Protein AF-A0A286XG01-F1 (afdb_monomer_lite)

Organism: Cavia porcellus (NCBI:txid10141)

pLDDT: mean 88.34, std 12.41, range [42.06, 98.75]

Secondary structure (DSSP, 8-state):
-TTHHHHS--TT--SEEEEE-GGGGTS-HHHHHHHHHHTTTTT---HHHHHHHT--HHHHS-EEEEEESS-EEEEE-HHHHHHHHHHHTTSTTEEEE---TTGGG-HHHHHHHHHHHHHHHHTT-SEEEE--S-TT------HHHHHTSHHHHHTT-TTTS-SS-HHHHSEEEE-HHHHHHHHTS--HHHHHHHHHHHHHHHHHHHHHHHHHTT-

InterPro domains:
  IPR040342 Dynein axonemal assembly factor 9 DNAAF9 [PTHR33664] (1-198)
  IPR056498 DAAF9, N-terminal domain [PF23281] (1-184)

Sequence (215 aa):
QVQSILTQSSKSRPDGILCILGIDSRYNEGCKELANYLLFGLYNQNTSDFEKTGFSEEVLDDVIMLIKSDSVHLYCNPVNYRYLLPYVAHWRNLHFYCMTENEYEDEEAAEEFKISSFVDMVRDCSRIGIPYSSHGHLQIFDMFVVEKWPIVQAFALEGIGGDGFFTMKYELQDVSLNLWNVYSKMDPVSLEDLLSEVRSQIIYLIWKTKHLVCF

Structure (mmCIF, N/CA/C/O backbone):
data_AF-A0A286XG01-F1
#
_entry.id   AF-A0A286XG01-F1
#
loop_
_atom_site.group_PDB
_atom_site.id
_atom_site.type_symbol
_atom_site.label_atom_id
_atom_site.label_alt_id
_atom_site.label_comp_id
_atom_site.label_asym_id
_atom_site.label_entity_id
_atom_site.label_seq_id
_atom_site.pdbx_PDB_ins_code
_atom_site.Cartn_x
_atom_site.Cartn_y
_atom_site.Cartn_z
_atom_site.occupancy
_atom_site.B_iso_or_equiv
_atom_site.auth_seq_id
_atom_site.auth_comp_id
_atom_site.auth_asym_id
_atom_site.auth_atom_id
_atom_site.pdbx_PDB_model_num
ATOM 1 N N . GLN A 1 1 ? 7.385 -14.203 5.425 1.00 85.50 1 GLN A N 1
ATOM 2 C CA . GLN A 1 1 ? 7.931 -13.826 6.753 1.00 85.50 1 GLN A CA 1
ATOM 3 C C . GLN A 1 1 ? 7.194 -12.635 7.365 1.00 85.50 1 GLN A C 1
ATOM 5 O O . GLN A 1 1 ? 6.824 -12.727 8.530 1.00 85.50 1 GLN A O 1
ATOM 10 N N . VAL A 1 2 ? 6.908 -11.573 6.601 1.00 92.31 2 VAL A N 1
ATOM 11 C CA . VAL A 1 2 ? 6.124 -10.402 7.057 1.00 92.31 2 VAL A CA 1
ATOM 12 C C . VAL A 1 2 ? 4.785 -10.782 7.706 1.00 92.31 2 VAL A C 1
ATOM 14 O O . VAL A 1 2 ? 4.511 -10.347 8.820 1.00 92.31 2 VAL A O 1
ATOM 17 N N . GLN A 1 3 ? 4.014 -11.700 7.105 1.00 93.50 3 GLN A N 1
ATOM 18 C CA . GLN A 1 3 ? 2.746 -12.193 7.680 1.00 93.50 3 GLN A CA 1
ATOM 19 C C . GLN A 1 3 ? 2.883 -12.786 9.098 1.00 93.50 3 GLN A C 1
ATOM 21 O O . GLN A 1 3 ? 1.896 -12.845 9.825 1.00 93.50 3 GLN A O 1
ATOM 26 N N . SER A 1 4 ? 4.090 -13.168 9.546 1.00 90.94 4 SER A N 1
ATOM 27 C CA . SER A 1 4 ? 4.285 -13.650 10.921 1.00 90.94 4 SER A CA 1
ATOM 28 C C . SER A 1 4 ? 3.997 -12.581 11.982 1.00 90.94 4 SER A C 1
ATOM 30 O O . SER A 1 4 ? 3.616 -12.933 13.095 1.00 90.94 4 SER A O 1
ATOM 32 N N . ILE A 1 5 ? 4.117 -11.292 11.638 1.00 92.06 5 ILE A N 1
ATOM 33 C CA . ILE A 1 5 ? 3.749 -10.157 12.503 1.00 92.06 5 ILE A CA 1
ATOM 34 C C . ILE A 1 5 ? 2.250 -10.202 12.840 1.00 92.06 5 ILE A C 1
ATOM 36 O O . ILE A 1 5 ? 1.855 -9.886 13.959 1.00 92.06 5 ILE A O 1
ATOM 40 N N . LEU A 1 6 ? 1.427 -10.676 11.901 1.00 92.50 6 LEU A N 1
ATOM 41 C CA . LEU A 1 6 ? -0.031 -10.757 12.023 1.00 92.50 6 LEU A CA 1
ATOM 42 C C . LEU A 1 6 ? -0.495 -12.018 12.766 1.00 92.50 6 LEU A C 1
ATOM 44 O O . LEU A 1 6 ? -1.596 -12.064 13.310 1.00 92.50 6 LEU A O 1
ATOM 48 N N . THR A 1 7 ? 0.341 -13.058 12.822 1.00 85.75 7 THR A N 1
ATOM 49 C CA . THR A 1 7 ? -0.010 -14.337 13.461 1.00 85.75 7 THR A CA 1
ATOM 50 C C . THR A 1 7 ? 0.467 -14.452 14.911 1.00 85.75 7 THR A C 1
ATOM 52 O O . THR A 1 7 ? 0.107 -15.412 15.590 1.00 85.75 7 THR A O 1
ATOM 55 N N . GLN A 1 8 ? 1.268 -13.506 15.412 1.00 76.00 8 GLN A N 1
ATOM 56 C CA . GLN A 1 8 ? 1.740 -13.519 16.801 1.00 76.00 8 GLN A CA 1
ATOM 57 C C . GLN A 1 8 ? 0.580 -13.332 17.794 1.00 76.00 8 GLN A C 1
ATOM 59 O O . GLN A 1 8 ? -0.352 -12.557 17.567 1.00 76.00 8 GLN A O 1
ATOM 64 N N . SER A 1 9 ? 0.630 -14.054 18.919 1.00 63.47 9 SER A N 1
ATOM 65 C CA . SER A 1 9 ? -0.376 -14.001 19.985 1.00 63.47 9 SER A CA 1
ATOM 66 C C . SER A 1 9 ? -0.228 -12.718 20.810 1.00 63.47 9 SER A C 1
ATOM 68 O O . SER A 1 9 ? 0.308 -12.723 21.917 1.00 63.47 9 SER A O 1
ATOM 70 N N . SER A 1 10 ? -0.685 -11.605 20.244 1.00 73.25 10 SER A N 1
ATOM 71 C CA . SER A 1 10 ? -0.758 -10.286 20.870 1.00 73.25 10 SER A CA 1
ATOM 72 C C . SER A 1 10 ? -2.215 -9.811 20.872 1.00 73.25 10 SER A C 1
ATOM 74 O O . SER A 1 10 ? -2.951 -10.033 19.910 1.00 73.25 10 SER A O 1
ATOM 76 N N . LYS A 1 11 ? -2.646 -9.155 21.961 1.00 64.75 11 LYS A N 1
ATOM 77 C CA . LYS A 1 11 ? -4.004 -8.589 22.069 1.00 64.75 11 LYS A CA 1
ATOM 78 C C . LYS A 1 11 ? -4.230 -7.399 21.123 1.00 64.75 11 LYS A C 1
ATOM 80 O O . LYS A 1 11 ? -5.380 -7.120 20.797 1.00 64.75 11 LYS A O 1
ATOM 85 N N . SER A 1 12 ? -3.163 -6.740 20.669 1.00 78.94 12 SER A N 1
ATOM 86 C CA . SER A 1 12 ? -3.163 -5.537 19.819 1.00 78.94 12 SER A CA 1
ATOM 87 C C . SER A 1 12 ? -2.479 -5.800 18.471 1.00 78.94 12 SER A C 1
ATOM 89 O O . SER A 1 12 ? -1.634 -5.028 18.016 1.00 78.94 12 SER A O 1
ATOM 91 N N . ARG A 1 13 ? -2.742 -6.967 17.875 1.00 89.19 13 ARG A N 1
ATOM 92 C CA . ARG A 1 13 ? -2.208 -7.302 16.551 1.00 89.19 13 ARG A CA 1
ATOM 93 C C . ARG A 1 13 ? -3.023 -6.596 15.459 1.00 89.19 13 ARG A C 1
ATOM 95 O O . ARG A 1 13 ? -4.251 -6.560 15.590 1.00 89.19 13 ARG A O 1
ATOM 102 N N . PRO A 1 14 ? -2.381 -6.109 14.388 1.00 95.38 14 PRO A N 1
ATOM 103 C CA . PRO A 1 14 ? -3.116 -5.620 13.239 1.00 95.38 14 PRO A CA 1
ATOM 104 C C . PRO A 1 14 ? -3.719 -6.796 12.463 1.00 95.38 14 PRO A C 1
ATOM 106 O O . PRO A 1 14 ? -3.199 -7.913 12.507 1.00 95.38 14 PRO A O 1
ATOM 109 N N . ASP A 1 15 ? -4.811 -6.537 11.751 1.00 96.56 15 ASP A N 1
ATOM 110 C CA . ASP A 1 15 ? -5.466 -7.501 10.861 1.00 96.56 15 ASP A CA 1
ATOM 111 C C . ASP A 1 15 ? -4.762 -7.556 9.493 1.00 96.56 15 ASP A C 1
ATOM 113 O O . ASP A 1 15 ? -4.720 -8.602 8.839 1.00 96.56 15 ASP A O 1
ATOM 117 N N . GLY A 1 16 ? -4.118 -6.452 9.103 1.00 97.62 16 GLY A N 1
ATOM 118 C CA . GLY A 1 16 ? -3.229 -6.384 7.950 1.00 97.62 16 GLY A CA 1
ATOM 119 C C . GLY A 1 16 ? -2.201 -5.258 8.051 1.00 97.62 16 GLY A C 1
ATOM 120 O O . GLY A 1 16 ? -2.341 -4.350 8.868 1.00 97.62 16 GLY A O 1
ATOM 121 N N . ILE A 1 17 ? -1.157 -5.331 7.226 1.00 98.50 17 ILE A N 1
ATOM 122 C CA . ILE A 1 17 ? -0.154 -4.272 7.050 1.00 98.50 17 ILE A CA 1
ATOM 123 C C . ILE A 1 17 ? -0.441 -3.564 5.730 1.00 98.50 17 ILE A C 1
ATOM 125 O O . ILE A 1 17 ? -0.423 -4.212 4.682 1.00 98.50 17 ILE A O 1
ATOM 129 N N . LEU A 1 18 ? -0.709 -2.261 5.795 1.00 98.69 18 LEU A N 1
ATOM 130 C CA . LEU A 1 18 ? -0.998 -1.417 4.640 1.00 98.69 18 LEU A CA 1
ATOM 131 C C . LEU A 1 18 ? 0.273 -0.687 4.202 1.00 98.69 18 LEU A C 1
ATOM 133 O O . LEU A 1 18 ? 0.875 0.045 4.981 1.00 98.69 18 LEU A O 1
ATOM 137 N N . CYS A 1 19 ? 0.662 -0.891 2.951 1.00 98.50 19 CYS A N 1
ATOM 138 C CA . CYS A 1 19 ? 1.834 -0.307 2.319 1.00 98.50 19 CYS A CA 1
ATOM 139 C C . CYS A 1 19 ? 1.385 0.446 1.066 1.00 98.50 19 CYS A C 1
ATOM 141 O O . CYS A 1 19 ? 0.889 -0.173 0.129 1.00 98.50 19 CYS A O 1
ATOM 143 N N . ILE A 1 20 ? 1.549 1.766 1.055 1.00 98.50 20 ILE A N 1
ATOM 144 C CA . ILE A 1 20 ? 1.142 2.643 -0.049 1.00 98.50 20 ILE A CA 1
ATOM 145 C C . ILE A 1 20 ? 2.395 3.356 -0.555 1.00 98.50 20 ILE A C 1
ATOM 147 O O . ILE A 1 20 ? 3.108 3.976 0.239 1.00 98.50 20 ILE A O 1
ATOM 151 N N . LEU A 1 21 ? 2.682 3.253 -1.847 1.00 97.50 21 LEU A N 1
ATOM 152 C CA . LEU A 1 21 ? 3.840 3.901 -2.461 1.00 97.50 21 LEU A CA 1
ATOM 153 C C . LEU A 1 21 ? 3.494 5.290 -3.018 1.00 97.50 21 LEU A C 1
ATOM 155 O O . LEU A 1 21 ? 2.334 5.702 -3.046 1.00 97.50 21 LEU A O 1
ATOM 159 N N . GLY A 1 22 ? 4.537 6.037 -3.386 1.00 95.69 22 GLY A N 1
ATOM 160 C CA . GLY A 1 22 ? 4.411 7.289 -4.123 1.00 95.69 22 GLY A CA 1
ATOM 161 C C . GLY A 1 22 ? 3.659 8.402 -3.401 1.00 95.69 22 GLY A C 1
ATOM 162 O O . GLY A 1 22 ? 3.610 8.488 -2.169 1.00 95.69 22 GLY A O 1
ATOM 163 N N . ILE A 1 23 ? 3.066 9.288 -4.199 1.00 95.88 23 ILE A N 1
ATOM 164 C CA . ILE A 1 23 ? 2.363 10.478 -3.716 1.00 95.88 23 ILE A CA 1
ATOM 165 C C . ILE A 1 23 ? 1.171 10.141 -2.809 1.00 95.88 23 ILE A C 1
ATOM 167 O O . ILE A 1 23 ? 0.875 10.907 -1.888 1.00 95.88 23 ILE A O 1
ATOM 171 N N . ASP A 1 24 ? 0.546 8.976 -2.994 1.00 97.75 24 ASP A N 1
ATOM 172 C CA . ASP A 1 24 ? -0.638 8.552 -2.246 1.00 97.75 24 ASP A CA 1
ATOM 173 C C . ASP A 1 24 ? -0.364 8.312 -0.756 1.00 97.75 24 ASP A C 1
ATOM 175 O O . ASP A 1 24 ? -1.277 8.459 0.054 1.00 97.75 24 ASP A O 1
ATOM 179 N N . SER A 1 25 ? 0.891 8.061 -0.361 1.00 97.88 25 SER A N 1
ATOM 180 C CA . SER A 1 25 ? 1.347 8.067 1.042 1.00 97.88 25 SER A CA 1
ATOM 181 C C . SER A 1 25 ? 2.223 9.267 1.404 1.00 97.88 25 SER A C 1
ATOM 183 O O . SER A 1 25 ? 2.842 9.297 2.470 1.00 97.88 25 SER A O 1
ATOM 185 N N . ARG A 1 26 ? 2.286 10.274 0.522 1.00 96.69 26 ARG A N 1
ATOM 186 C CA . ARG A 1 26 ? 3.254 11.382 0.574 1.00 96.69 26 ARG A CA 1
ATOM 187 C C . ARG A 1 26 ? 4.702 10.886 0.625 1.00 96.69 26 ARG A C 1
ATOM 189 O O . ARG A 1 26 ? 5.502 11.420 1.392 1.00 96.69 26 ARG A O 1
ATOM 196 N N . TYR A 1 27 ? 5.014 9.882 -0.191 1.00 95.50 27 TYR A N 1
ATOM 197 C CA . TYR A 1 27 ? 6.333 9.264 -0.308 1.00 95.50 27 TYR A CA 1
ATOM 198 C C . TYR A 1 27 ? 6.824 8.704 1.033 1.00 95.50 27 TYR A C 1
ATOM 200 O O . TYR A 1 27 ? 7.916 9.017 1.504 1.00 95.50 27 TYR A O 1
ATOM 208 N N . ASN A 1 28 ? 5.987 7.905 1.704 1.00 96.62 28 ASN A N 1
ATOM 209 C CA . ASN A 1 28 ? 6.368 7.333 2.989 1.00 96.62 28 ASN A CA 1
ATOM 210 C C . ASN A 1 28 ? 7.518 6.317 2.832 1.00 96.62 28 ASN A C 1
ATOM 212 O O . ASN A 1 28 ? 7.354 5.236 2.266 1.00 96.62 28 ASN A O 1
ATOM 216 N N . GLU A 1 29 ? 8.673 6.647 3.409 1.00 95.31 29 GLU A N 1
ATOM 217 C CA . GLU A 1 29 ? 9.892 5.834 3.320 1.00 95.31 29 GLU A CA 1
ATOM 218 C C . GLU A 1 29 ? 9.754 4.438 3.941 1.00 95.31 29 GLU A C 1
ATOM 220 O O . GLU A 1 29 ? 10.366 3.488 3.461 1.00 95.31 29 GLU A O 1
ATOM 225 N N . GLY A 1 30 ? 8.940 4.273 4.989 1.00 96.81 30 GLY A N 1
ATOM 226 C CA . GLY A 1 30 ? 8.712 2.954 5.585 1.00 96.81 30 GLY A CA 1
ATOM 227 C C . GLY A 1 30 ? 7.893 2.032 4.670 1.00 96.81 30 GLY A C 1
ATOM 228 O O . GLY A 1 30 ? 8.194 0.840 4.563 1.00 96.81 30 GLY A O 1
ATOM 229 N N . CYS A 1 31 ? 6.919 2.577 3.933 1.00 97.69 31 CYS A N 1
ATOM 230 C CA . CYS A 1 31 ? 6.218 1.858 2.865 1.00 97.69 31 CYS A CA 1
ATOM 231 C C . CYS A 1 31 ? 7.181 1.480 1.731 1.00 97.69 31 CYS A C 1
ATOM 233 O O . CYS A 1 31 ? 7.211 0.321 1.316 1.00 97.69 31 CYS A O 1
ATOM 235 N N . LYS A 1 32 ? 8.020 2.421 1.275 1.00 95.81 32 LYS A N 1
ATOM 236 C CA . LYS A 1 32 ? 9.033 2.158 0.239 1.00 95.81 32 LYS A CA 1
ATOM 237 C C . LYS A 1 32 ? 10.017 1.066 0.666 1.00 95.81 32 LYS A C 1
ATOM 239 O O . LYS A 1 32 ? 10.303 0.155 -0.108 1.00 95.81 32 LYS A O 1
ATOM 244 N N . GLU A 1 33 ? 10.484 1.098 1.912 1.00 95.31 33 GLU A N 1
ATOM 245 C CA . GLU A 1 33 ? 11.355 0.068 2.488 1.00 95.31 33 GLU A CA 1
ATOM 246 C C . GLU A 1 33 ? 10.681 -1.313 2.508 1.00 95.31 33 GLU A C 1
ATOM 248 O O . GLU A 1 33 ? 11.284 -2.298 2.077 1.00 95.31 33 GLU A O 1
ATOM 253 N N . LEU A 1 34 ? 9.418 -1.396 2.943 1.00 96.88 34 LEU A N 1
ATOM 254 C CA . LEU A 1 34 ? 8.663 -2.652 2.929 1.00 96.88 34 LEU A CA 1
ATOM 255 C C . LEU A 1 34 ? 8.472 -3.193 1.508 1.00 96.88 34 LEU A C 1
ATOM 257 O O . LEU A 1 34 ? 8.685 -4.385 1.275 1.00 96.88 34 LEU A O 1
ATOM 261 N N . ALA A 1 35 ? 8.094 -2.342 0.555 1.00 96.12 35 ALA A N 1
ATOM 262 C CA . ALA A 1 35 ? 7.934 -2.756 -0.833 1.00 96.12 35 ALA A CA 1
ATOM 263 C C . ALA A 1 35 ? 9.252 -3.268 -1.421 1.00 96.12 35 ALA A C 1
ATOM 265 O O . ALA A 1 35 ? 9.278 -4.338 -2.024 1.00 96.12 35 ALA A O 1
ATOM 266 N N . ASN A 1 36 ? 10.361 -2.569 -1.170 1.00 93.06 36 ASN A N 1
ATOM 267 C CA . ASN A 1 36 ? 11.686 -3.011 -1.590 1.00 93.06 36 ASN A CA 1
ATOM 268 C C . ASN A 1 36 ? 12.088 -4.347 -0.971 1.00 93.06 36 ASN A C 1
ATOM 270 O O . ASN A 1 36 ? 12.617 -5.202 -1.675 1.00 93.06 36 ASN A O 1
ATOM 274 N N . TYR A 1 37 ? 11.805 -4.565 0.311 1.00 92.56 37 TYR A N 1
ATOM 275 C CA . TYR A 1 37 ? 12.061 -5.856 0.942 1.00 92.56 37 TYR A CA 1
ATOM 276 C C . TYR A 1 37 ? 11.266 -6.991 0.272 1.00 92.56 37 TYR A C 1
ATOM 278 O O . TYR A 1 37 ? 11.796 -8.073 0.031 1.00 92.56 37 TYR A O 1
ATOM 286 N N . LEU A 1 38 ? 9.992 -6.756 -0.054 1.00 93.44 38 LEU A N 1
ATOM 287 C CA . LEU A 1 38 ? 9.122 -7.764 -0.673 1.00 93.44 38 LEU A CA 1
ATOM 288 C C . LEU A 1 38 ? 9.437 -8.024 -2.150 1.00 93.44 38 LEU A C 1
ATOM 290 O O . LEU A 1 38 ? 9.178 -9.122 -2.641 1.00 93.44 38 LEU A O 1
ATOM 294 N N . LEU A 1 39 ? 9.961 -7.018 -2.846 1.00 92.62 39 LEU A N 1
ATOM 295 C CA . LEU A 1 39 ? 10.148 -7.005 -4.298 1.00 92.62 39 LEU A CA 1
ATOM 296 C C . LEU A 1 39 ? 11.631 -6.908 -4.680 1.00 92.62 39 LEU A C 1
ATOM 298 O O . LEU A 1 39 ? 11.967 -6.433 -5.760 1.00 92.62 39 LEU A O 1
ATOM 302 N N . PHE A 1 40 ? 12.520 -7.358 -3.791 1.00 88.69 40 PHE A N 1
ATOM 303 C CA . PHE A 1 40 ? 13.964 -7.471 -4.025 1.00 88.69 40 PHE A CA 1
ATOM 304 C C . PHE A 1 40 ? 14.605 -6.178 -4.563 1.00 88.69 40 PHE A C 1
ATOM 306 O O . PHE A 1 40 ? 15.343 -6.189 -5.545 1.00 88.69 40 PHE A O 1
ATOM 313 N N . GLY A 1 41 ? 14.285 -5.047 -3.932 1.00 87.44 41 GLY A N 1
ATOM 314 C CA . GLY A 1 41 ? 14.869 -3.745 -4.252 1.00 87.44 41 GLY A CA 1
ATOM 315 C C . GLY A 1 41 ? 14.342 -3.095 -5.534 1.00 87.44 41 GLY A C 1
ATOM 316 O O . GLY A 1 41 ? 14.994 -2.185 -6.043 1.00 87.44 41 GLY A O 1
ATOM 317 N N . LEU A 1 42 ? 13.189 -3.529 -6.061 1.00 86.62 42 LEU A N 1
ATOM 318 C CA . LEU A 1 42 ? 12.603 -2.995 -7.300 1.00 86.62 42 LEU A CA 1
ATOM 319 C C . LEU A 1 42 ? 12.517 -1.455 -7.334 1.00 86.62 42 LEU A C 1
ATOM 321 O O . LEU A 1 42 ? 12.774 -0.858 -8.374 1.00 86.62 42 LEU A O 1
ATOM 325 N N . TYR A 1 43 ? 12.224 -0.819 -6.199 1.00 86.06 43 TYR A N 1
ATOM 326 C CA . TYR A 1 43 ? 12.061 0.634 -6.050 1.00 86.06 43 TYR A CA 1
ATOM 327 C C . TYR A 1 43 ? 13.306 1.346 -5.492 1.00 86.06 43 TYR A C 1
ATOM 329 O O . TYR A 1 43 ? 13.258 2.539 -5.197 1.00 86.06 43 TYR A O 1
ATOM 337 N N . ASN A 1 44 ? 14.421 0.628 -5.316 1.00 79.31 44 ASN A N 1
ATOM 338 C CA . ASN A 1 44 ? 15.718 1.181 -4.906 1.00 79.31 44 ASN A CA 1
ATOM 339 C C . ASN A 1 44 ? 16.607 1.547 -6.102 1.00 79.31 44 ASN A C 1
ATOM 341 O O . ASN A 1 44 ? 17.757 1.947 -5.909 1.00 79.31 44 ASN A O 1
ATOM 345 N N . GLN A 1 45 ? 16.121 1.381 -7.334 1.00 62.41 45 GLN A N 1
ATOM 346 C CA . GLN A 1 45 ? 16.940 1.653 -8.507 1.00 62.41 45 GLN A CA 1
ATOM 347 C C . GLN A 1 45 ? 17.244 3.149 -8.627 1.00 62.41 45 GLN A C 1
ATOM 349 O O . GLN A 1 45 ? 16.389 4.006 -8.413 1.00 62.41 45 GLN A O 1
ATOM 354 N N . ASN A 1 46 ? 18.498 3.463 -8.956 1.00 54.38 46 ASN A N 1
ATOM 355 C CA . ASN A 1 46 ? 18.917 4.836 -9.204 1.00 54.38 46 ASN A CA 1
ATOM 356 C C . ASN A 1 46 ? 18.098 5.418 -10.365 1.00 54.38 46 ASN A C 1
ATOM 358 O O . ASN A 1 46 ? 17.689 4.696 -11.276 1.00 54.38 46 ASN A O 1
ATOM 362 N N . THR A 1 47 ? 17.939 6.740 -10.382 1.00 52.00 47 THR A N 1
ATOM 363 C CA . THR A 1 47 ? 17.215 7.516 -11.408 1.00 52.00 47 THR A CA 1
ATOM 364 C C . THR A 1 47 ? 17.557 7.094 -12.852 1.00 52.00 47 THR A C 1
ATOM 366 O O . THR A 1 47 ? 16.711 7.156 -13.736 1.00 52.00 47 THR A O 1
ATOM 369 N N . SER A 1 48 ? 18.772 6.582 -13.084 1.00 50.84 48 SER A N 1
ATOM 370 C CA . SER A 1 48 ? 19.275 6.102 -14.378 1.00 50.84 48 SER A CA 1
ATOM 371 C C . SER A 1 48 ? 18.647 4.809 -14.919 1.00 50.84 48 SER A C 1
ATOM 373 O O . SER A 1 48 ? 18.778 4.534 -16.111 1.00 50.84 48 SER A O 1
ATOM 375 N N . ASP A 1 49 ? 18.031 3.971 -14.082 1.00 54.34 49 ASP A N 1
ATOM 376 C CA . ASP A 1 49 ? 17.373 2.740 -14.548 1.00 54.34 49 ASP A CA 1
ATOM 377 C C . ASP A 1 49 ? 15.884 2.960 -14.847 1.00 54.34 49 ASP A C 1
ATOM 379 O O . ASP A 1 49 ? 15.351 2.351 -15.774 1.00 54.34 49 ASP A O 1
ATOM 383 N N . PHE A 1 50 ? 15.244 3.914 -14.165 1.00 54.84 50 PHE A N 1
ATOM 384 C CA . PHE A 1 50 ? 13.901 4.396 -14.501 1.00 54.84 50 PHE A CA 1
ATOM 385 C C . PHE A 1 50 ? 13.859 5.084 -15.874 1.00 54.84 50 PHE A C 1
ATOM 387 O O . PHE A 1 50 ? 12.934 4.866 -16.651 1.00 54.84 50 PHE A O 1
ATOM 394 N N . GLU A 1 51 ? 14.920 5.801 -16.260 1.00 54.97 51 GLU A N 1
ATOM 395 C CA . GLU A 1 51 ? 15.057 6.338 -17.624 1.00 54.97 51 GLU A CA 1
ATOM 396 C C . GLU A 1 51 ? 15.003 5.247 -18.713 1.00 54.97 51 GLU A C 1
ATOM 398 O O . GLU A 1 51 ? 14.626 5.529 -19.851 1.00 54.97 51 GLU A O 1
ATOM 403 N N . LYS A 1 52 ? 15.335 3.988 -18.386 1.00 60.81 52 LYS A N 1
ATOM 404 C CA . LYS A 1 52 ? 15.274 2.864 -19.337 1.00 60.81 52 LYS A CA 1
ATOM 405 C C . LYS A 1 52 ? 13.866 2.300 -19.509 1.00 60.81 52 LYS A C 1
ATOM 407 O O . LYS A 1 52 ? 13.614 1.658 -20.527 1.00 60.81 52 LYS A O 1
ATOM 412 N N . THR A 1 53 ? 12.971 2.496 -18.538 1.00 67.44 53 THR A N 1
ATOM 413 C CA . THR A 1 53 ? 11.576 2.036 -18.640 1.00 67.44 53 THR A CA 1
ATOM 414 C C . THR A 1 53 ? 10.730 3.003 -19.465 1.00 67.44 53 THR A C 1
ATOM 416 O O . THR A 1 53 ? 9.765 2.575 -20.092 1.00 67.44 53 THR A O 1
ATOM 419 N N . GLY A 1 54 ? 11.120 4.283 -19.511 1.00 75.75 54 GLY A N 1
ATOM 420 C CA . GLY A 1 54 ? 10.393 5.340 -20.216 1.00 75.75 54 GLY A CA 1
ATOM 421 C C . GLY A 1 54 ? 9.161 5.860 -19.466 1.00 75.75 54 GLY A C 1
ATOM 422 O O . GLY A 1 54 ? 8.430 6.675 -20.023 1.00 75.75 54 GLY A O 1
ATOM 423 N N . PHE A 1 55 ? 8.939 5.416 -18.223 1.00 80.94 55 PHE A N 1
ATOM 424 C CA . PHE A 1 55 ? 7.834 5.849 -17.361 1.00 80.94 55 PHE A CA 1
ATOM 425 C C . PHE A 1 55 ? 8.341 6.717 -16.201 1.00 80.94 55 PHE A C 1
ATOM 427 O O . PHE A 1 55 ? 9.490 6.587 -15.776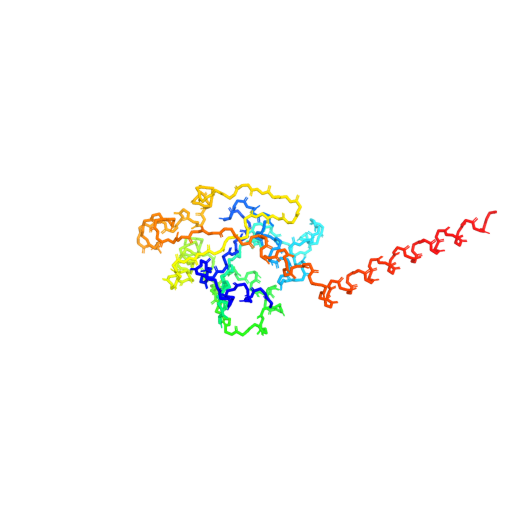 1.00 80.94 55 PHE A O 1
ATOM 434 N N . SER A 1 56 ? 7.490 7.614 -15.693 1.00 83.81 56 SER A N 1
ATOM 435 C CA . SER A 1 56 ? 7.810 8.439 -14.522 1.00 83.81 56 SER A CA 1
ATOM 436 C C . SER A 1 56 ? 7.778 7.620 -13.226 1.00 83.81 56 SER A C 1
ATOM 438 O O . SER A 1 56 ? 7.121 6.582 -13.151 1.00 83.81 56 SER A O 1
ATOM 440 N N . GLU A 1 57 ? 8.455 8.116 -12.186 1.00 82.81 57 GLU A N 1
ATOM 441 C CA . GLU A 1 57 ? 8.383 7.543 -10.831 1.00 82.81 57 GLU A CA 1
ATOM 442 C C . GLU A 1 57 ? 6.933 7.510 -10.324 1.00 82.81 57 GLU A C 1
ATOM 444 O O . GLU A 1 57 ? 6.509 6.501 -9.779 1.00 82.81 57 GLU A O 1
ATOM 449 N N . GLU A 1 58 ? 6.134 8.544 -10.613 1.00 85.62 58 GLU A N 1
ATOM 450 C CA . GLU A 1 58 ? 4.710 8.603 -10.245 1.00 85.62 58 GLU A CA 1
ATOM 451 C C . GLU A 1 58 ? 3.899 7.428 -10.810 1.00 85.62 58 GLU A C 1
ATOM 453 O O . GLU A 1 58 ? 3.092 6.840 -10.097 1.00 85.62 58 GLU A O 1
ATOM 458 N N . VAL A 1 59 ? 4.142 7.043 -12.069 1.00 89.06 59 VAL A N 1
ATOM 459 C CA . VAL A 1 59 ? 3.465 5.892 -12.689 1.00 89.06 59 VAL A CA 1
ATOM 460 C C . VAL A 1 59 ? 3.902 4.587 -12.031 1.00 89.06 59 VAL A C 1
ATOM 462 O O . VAL A 1 59 ? 3.089 3.680 -11.876 1.00 89.06 59 VAL A O 1
ATOM 465 N N . LEU A 1 60 ? 5.173 4.463 -11.654 1.00 89.75 60 LEU A N 1
ATOM 466 C CA . LEU A 1 60 ? 5.730 3.212 -11.136 1.00 89.75 60 LEU A CA 1
ATOM 467 C C . LEU A 1 60 ? 5.450 3.006 -9.645 1.00 89.75 60 LEU A C 1
ATOM 469 O O . LEU A 1 60 ? 5.297 1.872 -9.190 1.00 89.75 60 LEU A O 1
ATOM 473 N N . ASP A 1 61 ? 5.294 4.099 -8.912 1.00 92.31 61 ASP A N 1
ATOM 474 C CA . ASP A 1 61 ? 4.936 4.101 -7.501 1.00 92.31 61 ASP A CA 1
ATOM 475 C C . ASP A 1 61 ? 3.413 4.053 -7.261 1.00 92.31 61 ASP A C 1
ATOM 477 O O . ASP A 1 61 ? 2.988 3.998 -6.107 1.00 92.31 61 ASP A O 1
ATOM 481 N N . ASP A 1 62 ? 2.575 4.027 -8.307 1.00 95.75 62 ASP A N 1
ATOM 482 C CA . ASP A 1 62 ? 1.115 3.847 -8.192 1.00 95.75 62 ASP A CA 1
ATOM 483 C C . ASP A 1 62 ? 0.754 2.390 -7.835 1.00 95.75 62 ASP A C 1
ATOM 485 O O . ASP A 1 62 ? 0.329 1.578 -8.672 1.00 95.75 62 ASP A O 1
ATOM 489 N N . VAL A 1 63 ? 1.035 2.035 -6.575 1.00 98.06 63 VAL A N 1
ATOM 490 C CA . VAL A 1 63 ? 0.915 0.690 -6.006 1.00 98.06 63 VAL A CA 1
ATOM 491 C C . VAL A 1 63 ? 0.449 0.750 -4.552 1.00 98.06 63 VAL A C 1
ATOM 493 O O . VAL A 1 63 ? 1.028 1.439 -3.707 1.00 98.06 63 VAL A O 1
ATOM 496 N N . ILE A 1 64 ? -0.556 -0.069 -4.230 1.00 98.75 64 ILE A N 1
ATOM 497 C CA . ILE A 1 64 ? -1.054 -0.256 -2.863 1.00 98.75 64 ILE A CA 1
ATOM 498 C C . ILE A 1 64 ? -1.045 -1.745 -2.539 1.00 98.75 64 ILE A C 1
ATOM 500 O O . ILE A 1 64 ? -1.634 -2.557 -3.248 1.00 98.75 64 ILE A O 1
ATOM 504 N N . MET A 1 65 ? -0.415 -2.114 -1.430 1.00 98.62 65 MET A N 1
ATOM 505 C CA . MET A 1 65 ? -0.390 -3.477 -0.911 1.00 98.62 65 MET A CA 1
ATOM 506 C C . MET A 1 65 ? -1.052 -3.542 0.460 1.00 98.62 65 MET A C 1
ATOM 508 O O . MET A 1 65 ? -0.704 -2.789 1.367 1.00 98.62 65 MET A O 1
ATOM 512 N N . LEU A 1 66 ? -1.950 -4.507 0.643 1.00 98.75 66 LEU A N 1
ATOM 513 C CA . LEU A 1 66 ? -2.468 -4.884 1.951 1.00 98.75 66 LEU A CA 1
ATOM 514 C C . LEU A 1 66 ? -2.156 -6.354 2.218 1.00 98.75 66 LEU A C 1
ATOM 516 O O . LEU A 1 66 ? -2.719 -7.264 1.608 1.00 98.75 66 LEU A O 1
ATOM 520 N N . ILE A 1 67 ? -1.252 -6.581 3.163 1.00 98.38 67 ILE A N 1
ATOM 521 C CA . ILE A 1 67 ? -0.794 -7.912 3.552 1.00 98.38 67 ILE A CA 1
ATOM 522 C C . ILE A 1 67 ? -1.635 -8.350 4.744 1.00 98.38 67 ILE A C 1
ATOM 524 O O . ILE A 1 67 ? -1.492 -7.786 5.827 1.00 98.38 67 ILE A O 1
ATOM 528 N N . LYS A 1 68 ? -2.495 -9.351 4.563 1.00 97.56 68 LYS A N 1
ATOM 529 C CA . LYS A 1 68 ? -3.288 -9.974 5.633 1.00 97.56 68 LYS A CA 1
ATOM 530 C C . LYS A 1 68 ? -2.627 -11.272 6.087 1.00 97.56 68 LYS A C 1
ATOM 532 O O . LYS A 1 68 ? -1.638 -11.724 5.512 1.00 97.56 68 LYS A O 1
ATOM 537 N N . SER A 1 69 ? -3.142 -11.887 7.149 1.00 94.88 69 SER A N 1
ATOM 538 C CA . SER A 1 69 ? -2.542 -13.113 7.704 1.00 94.88 69 SER A CA 1
ATOM 539 C C . SER A 1 69 ? -2.568 -14.316 6.748 1.00 94.88 69 SER A C 1
ATOM 541 O O . SER A 1 69 ? -1.717 -15.198 6.853 1.00 94.88 69 SER A O 1
ATOM 543 N N . ASP A 1 70 ? -3.508 -14.334 5.805 1.00 94.69 70 ASP A N 1
ATOM 544 C CA . ASP A 1 70 ? -3.797 -15.456 4.912 1.00 94.69 70 ASP A CA 1
ATOM 545 C C . ASP A 1 70 ? -3.830 -15.080 3.425 1.00 94.69 70 ASP A C 1
ATOM 547 O O . ASP A 1 70 ? -3.900 -15.975 2.587 1.00 94.69 70 ASP A O 1
ATOM 551 N N . SER A 1 71 ? -3.765 -13.793 3.096 1.00 97.12 71 SER A N 1
ATOM 552 C CA . SER A 1 71 ? -3.926 -13.255 1.746 1.00 97.12 71 SER A CA 1
ATOM 553 C C . SER A 1 71 ? -3.100 -11.987 1.558 1.00 97.12 71 SER A C 1
ATOM 555 O O . SER A 1 71 ? -2.683 -11.341 2.523 1.00 97.12 71 SER A O 1
ATOM 557 N N . VAL A 1 72 ? -2.845 -11.637 0.301 1.00 98.25 72 VAL A N 1
ATOM 558 C CA . VAL A 1 72 ? -2.234 -10.358 -0.067 1.00 98.25 72 VAL A CA 1
ATOM 559 C C . VAL A 1 72 ? -3.116 -9.710 -1.115 1.00 98.25 72 VAL A C 1
ATOM 561 O O . VAL A 1 72 ? -3.464 -10.345 -2.103 1.00 98.25 72 VAL A O 1
ATOM 564 N N . HIS A 1 73 ? -3.482 -8.457 -0.895 1.00 98.69 73 HIS A N 1
ATOM 565 C CA . HIS A 1 73 ? -4.196 -7.655 -1.872 1.00 98.69 73 HIS A CA 1
ATOM 566 C C . HIS A 1 73 ? -3.227 -6.633 -2.464 1.00 98.69 73 HIS A C 1
ATOM 568 O O . HIS A 1 73 ? -2.469 -6.011 -1.718 1.00 98.69 73 HIS A O 1
ATOM 574 N N . LEU A 1 74 ? -3.241 -6.477 -3.782 1.00 98.56 74 LEU A N 1
ATOM 575 C CA . LEU A 1 74 ? -2.327 -5.616 -4.521 1.00 98.56 74 LEU A CA 1
ATOM 576 C C . LEU A 1 74 ? -3.112 -4.839 -5.577 1.00 98.56 74 LEU A C 1
ATOM 578 O O . LEU A 1 74 ? -3.593 -5.429 -6.545 1.00 98.56 74 LEU A O 1
ATOM 582 N N . TYR A 1 75 ? -3.225 -3.531 -5.381 1.00 98.69 75 TYR A N 1
ATOM 583 C CA . TYR A 1 75 ? -3.619 -2.602 -6.430 1.00 98.69 75 TYR A CA 1
ATOM 584 C C . TYR A 1 75 ? -2.379 -2.103 -7.172 1.00 98.69 75 TYR A C 1
ATOM 586 O O . TYR A 1 75 ? -1.355 -1.809 -6.547 1.00 98.69 75 TYR A O 1
ATOM 594 N N . CYS A 1 76 ? -2.488 -2.002 -8.494 1.00 97.75 76 CYS A N 1
ATOM 595 C CA . CYS A 1 76 ? -1.498 -1.361 -9.349 1.00 97.75 76 CYS A CA 1
ATOM 596 C C . CYS A 1 76 ? -2.116 -0.965 -10.696 1.00 97.75 76 CYS A C 1
ATOM 598 O O . CYS A 1 76 ? -3.021 -1.644 -11.192 1.00 97.75 76 CYS A O 1
ATOM 600 N N . ASN A 1 77 ? -1.566 0.060 -11.343 1.00 95.94 77 ASN A N 1
ATOM 601 C CA . ASN A 1 77 ? -1.920 0.389 -12.724 1.00 95.94 77 ASN A CA 1
ATOM 602 C C . ASN A 1 77 ? -1.448 -0.689 -13.743 1.00 95.94 77 ASN A C 1
ATOM 604 O O . ASN A 1 77 ? -0.621 -1.553 -13.413 1.00 95.94 77 ASN A O 1
ATOM 608 N N . PRO A 1 78 ? -1.946 -0.667 -14.999 1.00 95.38 78 PRO A N 1
ATOM 609 C CA . PRO A 1 78 ? -1.607 -1.680 -16.008 1.00 95.38 78 PRO A CA 1
ATOM 610 C C . PRO A 1 78 ? -0.115 -1.733 -16.367 1.00 95.38 78 PRO A C 1
ATOM 612 O O . PRO A 1 78 ? 0.406 -2.794 -16.726 1.00 95.38 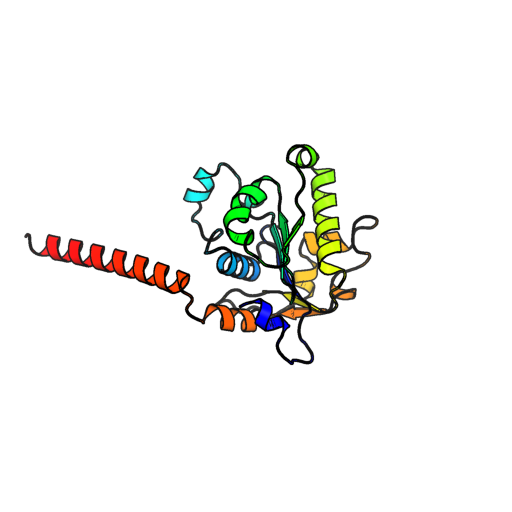78 PRO A O 1
ATOM 615 N N . VAL A 1 79 ? 0.589 -0.602 -16.247 1.00 92.62 79 VAL A N 1
ATOM 616 C CA . VAL A 1 79 ? 2.040 -0.523 -16.458 1.00 92.62 79 VAL A CA 1
ATOM 617 C C . VAL A 1 79 ? 2.755 -1.369 -15.405 1.00 92.62 79 VAL A C 1
ATOM 619 O O . VAL A 1 79 ? 3.487 -2.301 -15.750 1.00 92.62 79 VAL A O 1
ATOM 622 N N . ASN A 1 80 ? 2.478 -1.112 -14.125 1.00 93.44 80 ASN A N 1
ATOM 623 C CA . ASN A 1 80 ? 3.064 -1.821 -12.991 1.00 93.44 80 ASN A CA 1
ATOM 624 C C . ASN A 1 80 ? 2.717 -3.301 -12.967 1.00 93.44 80 ASN A C 1
ATOM 626 O O . ASN A 1 80 ? 3.561 -4.104 -12.572 1.00 93.44 80 ASN A O 1
ATOM 630 N N . TYR A 1 81 ? 1.531 -3.692 -13.439 1.00 94.06 81 TYR A N 1
ATOM 631 C CA . TYR A 1 81 ? 1.137 -5.099 -13.500 1.00 94.06 81 TYR A CA 1
ATOM 632 C C . TYR A 1 81 ? 2.208 -5.972 -14.171 1.00 94.06 81 TYR A C 1
ATOM 634 O O . TYR A 1 81 ? 2.596 -7.013 -13.637 1.00 94.06 81 TYR A O 1
ATOM 642 N N . ARG A 1 82 ? 2.761 -5.520 -15.305 1.00 88.88 82 ARG A N 1
ATOM 643 C CA . ARG A 1 82 ? 3.787 -6.263 -16.057 1.00 88.88 82 ARG A CA 1
ATOM 644 C C . ARG A 1 82 ? 5.108 -6.383 -15.292 1.00 88.88 82 ARG A C 1
ATOM 646 O O . ARG A 1 82 ? 5.767 -7.417 -15.391 1.00 88.88 82 ARG A O 1
ATOM 653 N N . TYR A 1 83 ? 5.483 -5.352 -14.536 1.00 88.69 83 TYR A N 1
ATOM 654 C CA . TYR A 1 83 ? 6.722 -5.320 -13.754 1.00 88.69 83 TYR A CA 1
ATOM 655 C C . TYR A 1 83 ? 6.608 -6.085 -12.436 1.00 88.69 83 TYR A C 1
ATOM 657 O O . TYR A 1 83 ? 7.567 -6.732 -12.031 1.00 88.69 83 TYR A O 1
ATOM 665 N N . LEU A 1 84 ? 5.443 -6.051 -11.788 1.00 92.88 84 LEU A N 1
ATOM 666 C CA . LEU A 1 84 ? 5.201 -6.699 -10.501 1.00 92.88 84 LEU A CA 1
ATOM 667 C C . LEU A 1 84 ? 4.957 -8.199 -10.640 1.00 92.88 84 LEU A C 1
ATOM 669 O O . LEU A 1 84 ? 5.376 -8.967 -9.771 1.00 92.88 84 LEU A O 1
ATOM 673 N N . LEU A 1 85 ? 4.309 -8.640 -11.724 1.00 93.06 85 LEU A N 1
ATOM 674 C CA . LEU A 1 85 ? 3.889 -10.031 -11.898 1.00 93.06 85 LEU A CA 1
ATOM 675 C C . LEU A 1 85 ? 5.015 -11.063 -11.662 1.00 93.06 85 LEU A C 1
ATOM 677 O O . LEU A 1 85 ? 4.760 -12.023 -10.932 1.00 93.06 85 LEU A O 1
ATOM 681 N N . PRO A 1 86 ? 6.257 -10.891 -12.165 1.00 92.12 86 PRO A N 1
ATOM 682 C CA . PRO A 1 86 ? 7.354 -11.826 -11.893 1.00 92.12 86 PRO A CA 1
ATOM 683 C C . PRO A 1 86 ? 7.666 -12.015 -10.400 1.00 92.12 86 PRO A C 1
ATOM 685 O O . PRO A 1 86 ? 8.057 -13.107 -9.985 1.00 92.12 86 PRO A O 1
ATOM 688 N N . TYR A 1 87 ? 7.468 -10.973 -9.592 1.00 92.25 87 TYR A N 1
ATOM 689 C CA . TYR A 1 87 ? 7.767 -10.965 -8.162 1.00 92.25 87 TYR A CA 1
ATOM 690 C C . TYR A 1 87 ? 6.637 -11.575 -7.334 1.00 92.25 87 TYR A C 1
ATOM 692 O O . TYR A 1 87 ? 6.883 -12.319 -6.382 1.00 92.25 87 TYR A O 1
ATOM 700 N N . VAL A 1 88 ? 5.391 -11.279 -7.706 1.00 95.50 88 VAL A N 1
ATOM 701 C CA . VAL A 1 88 ? 4.227 -11.562 -6.856 1.00 95.50 88 VAL A CA 1
ATOM 702 C C . VAL A 1 88 ? 3.396 -12.755 -7.318 1.00 95.50 88 VAL A C 1
ATOM 704 O O . VAL A 1 88 ? 2.639 -13.290 -6.518 1.00 95.50 88 VAL A O 1
ATOM 707 N N . ALA A 1 89 ? 3.554 -13.251 -8.554 1.00 92.88 89 ALA A N 1
ATOM 708 C CA . ALA A 1 89 ? 2.740 -14.358 -9.088 1.00 92.88 89 ALA A CA 1
ATOM 709 C C . ALA A 1 89 ? 2.779 -15.640 -8.233 1.00 92.88 89 ALA A C 1
ATOM 711 O O . ALA A 1 89 ? 1.859 -16.454 -8.275 1.00 92.88 89 ALA A O 1
ATOM 712 N N . HIS A 1 90 ? 3.842 -15.821 -7.448 1.00 90.75 90 HIS A N 1
ATOM 713 C CA . HIS A 1 90 ? 4.035 -16.971 -6.566 1.00 90.75 90 HIS A CA 1
ATOM 714 C C . HIS A 1 90 ? 3.422 -16.776 -5.168 1.00 90.75 90 HIS A C 1
ATOM 716 O O . HIS A 1 90 ? 3.458 -17.698 -4.348 1.00 90.75 90 HIS A O 1
ATOM 722 N N . TRP A 1 91 ? 2.898 -15.587 -4.852 1.00 95.56 91 TRP A N 1
ATOM 723 C CA . TRP A 1 91 ? 2.289 -15.306 -3.557 1.00 95.56 91 TRP A CA 1
ATOM 724 C C . TRP A 1 91 ? 0.972 -16.066 -3.408 1.00 95.56 91 TRP A C 1
ATOM 726 O O . TRP A 1 91 ? 0.136 -16.132 -4.309 1.00 95.56 91 TRP A O 1
ATOM 736 N N . ARG A 1 92 ? 0.784 -16.669 -2.235 1.00 93.75 92 ARG A N 1
ATOM 737 C CA . ARG A 1 92 ? -0.414 -17.449 -1.930 1.00 93.75 92 ARG A CA 1
ATOM 738 C C . ARG A 1 92 ? -1.587 -16.512 -1.648 1.00 93.75 92 ARG A C 1
ATOM 740 O O . ARG A 1 92 ? -1.424 -15.563 -0.890 1.00 93.75 92 ARG A O 1
ATOM 747 N N . ASN A 1 93 ? -2.763 -16.842 -2.189 1.00 96.50 93 ASN A N 1
ATOM 748 C CA . ASN A 1 93 ? -4.004 -16.079 -1.997 1.00 96.50 93 ASN A CA 1
ATOM 749 C C . ASN A 1 93 ? -3.828 -14.589 -2.354 1.00 96.50 93 ASN A C 1
ATOM 751 O O . ASN A 1 93 ? -4.166 -13.698 -1.573 1.00 96.50 93 ASN A O 1
ATOM 755 N N . LEU A 1 94 ? -3.226 -14.343 -3.520 1.00 97.56 94 LEU A N 1
ATOM 756 C CA . LEU A 1 94 ? -3.037 -13.009 -4.073 1.00 97.56 94 LEU A CA 1
ATOM 757 C C . LEU A 1 94 ? -4.318 -12.523 -4.764 1.00 97.56 94 LEU A C 1
ATOM 759 O O . LEU A 1 94 ? -4.853 -13.206 -5.637 1.00 97.56 94 LEU A O 1
ATOM 763 N N . HIS A 1 95 ? -4.762 -11.325 -4.400 1.00 98.00 95 HIS A N 1
ATOM 764 C CA . HIS A 1 95 ? -5.874 -10.606 -5.011 1.00 98.00 95 HIS A CA 1
ATOM 765 C C . HIS A 1 95 ? -5.336 -9.366 -5.727 1.00 98.00 95 HIS A C 1
ATOM 767 O O . HIS A 1 95 ? -4.846 -8.441 -5.081 1.00 98.00 95 HIS A O 1
ATOM 773 N N . PHE A 1 96 ? -5.413 -9.360 -7.055 1.00 96.88 96 PHE A N 1
ATOM 774 C CA . PHE A 1 96 ? -4.991 -8.233 -7.883 1.00 96.88 96 PHE A CA 1
ATOM 775 C C . PHE A 1 96 ? -6.165 -7.304 -8.193 1.00 96.88 96 PHE A C 1
ATOM 777 O O . PHE A 1 96 ? -7.220 -7.769 -8.622 1.00 96.88 96 PHE A O 1
ATOM 784 N N . TYR A 1 97 ? -5.933 -6.004 -8.045 1.00 98.31 97 TYR A N 1
ATOM 785 C CA . TYR A 1 97 ? -6.841 -4.926 -8.420 1.00 98.31 97 TYR A CA 1
ATOM 786 C C . TYR A 1 97 ? -6.141 -4.096 -9.496 1.00 98.31 97 TYR A C 1
ATOM 788 O O . TYR A 1 97 ? -5.274 -3.278 -9.205 1.00 98.31 97 TYR A O 1
ATOM 796 N N . CYS A 1 98 ? -6.448 -4.378 -10.757 1.00 97.69 98 CYS A N 1
ATOM 797 C CA . CYS A 1 98 ? -5.813 -3.734 -11.898 1.00 97.69 98 CYS A CA 1
ATOM 798 C C . CYS A 1 98 ? -6.827 -3.656 -13.037 1.00 97.69 98 CYS A C 1
ATOM 800 O O . CYS A 1 98 ? -7.471 -4.659 -13.353 1.00 97.69 98 CYS A O 1
ATOM 802 N N . MET A 1 99 ? -6.974 -2.473 -13.625 1.00 97.12 99 MET A N 1
ATOM 803 C CA . MET A 1 99 ? -7.791 -2.273 -14.820 1.00 97.12 99 MET A CA 1
ATOM 804 C C . MET A 1 99 ? -7.069 -2.805 -16.056 1.00 97.12 99 MET A C 1
ATOM 806 O O . MET A 1 99 ? -5.858 -3.036 -16.053 1.00 97.12 99 MET A O 1
ATOM 810 N N . THR A 1 100 ? -7.805 -2.999 -17.143 1.00 95.81 100 THR A N 1
ATOM 811 C CA . THR A 1 100 ? -7.177 -3.189 -18.451 1.00 95.81 100 THR A CA 1
ATOM 812 C C . THR A 1 100 ? -6.589 -1.873 -18.964 1.00 95.81 100 THR A C 1
ATOM 814 O O . THR A 1 100 ? -6.992 -0.794 -18.540 1.00 95.81 100 THR A O 1
ATOM 817 N N . GLU A 1 101 ? -5.652 -1.951 -19.914 1.00 93.88 101 GLU A N 1
ATOM 818 C CA . GLU A 1 101 ? -5.050 -0.758 -20.535 1.00 93.88 101 GLU A CA 1
ATOM 819 C C . GLU A 1 101 ? -6.105 0.182 -21.130 1.00 93.88 101 GLU A C 1
ATOM 821 O O . GLU A 1 101 ? -6.004 1.384 -20.939 1.00 93.88 101 GLU A O 1
ATOM 826 N N . ASN A 1 102 ? -7.144 -0.369 -21.769 1.00 95.06 102 ASN A N 1
ATOM 827 C CA . ASN A 1 102 ? -8.218 0.421 -22.376 1.00 95.06 102 ASN A CA 1
ATOM 828 C C . ASN A 1 102 ? -9.105 1.112 -21.332 1.00 95.06 102 ASN A C 1
ATOM 830 O O . ASN A 1 102 ? -9.541 2.234 -21.546 1.00 95.06 102 ASN A O 1
ATOM 834 N N . GLU A 1 103 ? -9.421 0.433 -20.225 1.00 94.38 103 GLU A N 1
ATOM 835 C CA . GLU A 1 103 ? -10.233 1.033 -19.159 1.00 94.38 103 GLU A CA 1
ATOM 836 C C . GLU A 1 103 ? -9.451 2.137 -18.434 1.00 94.38 103 GLU A C 1
ATOM 838 O O . GLU A 1 103 ? -10.043 3.119 -18.004 1.00 94.38 103 GLU A O 1
ATOM 843 N N . TYR A 1 104 ? -8.125 1.995 -18.328 1.00 94.69 104 TYR A N 1
ATOM 844 C CA . TYR A 1 104 ? -7.239 2.965 -17.678 1.00 94.69 104 TYR A CA 1
ATOM 845 C C . TYR A 1 104 ? -7.010 4.248 -18.503 1.00 94.69 104 TYR A C 1
ATOM 847 O O . TYR A 1 104 ? -6.417 5.194 -17.998 1.00 94.69 104 TYR A O 1
ATOM 855 N N . GLU A 1 105 ? -7.465 4.310 -19.762 1.00 94.25 105 GLU A N 1
ATOM 856 C CA . GLU A 1 105 ? -7.416 5.547 -20.562 1.00 94.25 105 GLU A CA 1
ATOM 857 C C . GLU A 1 105 ? -8.360 6.636 -20.019 1.00 94.25 105 GLU A C 1
ATOM 859 O O . GLU A 1 105 ? -8.149 7.820 -20.285 1.00 94.25 105 GLU A O 1
ATOM 864 N N . ASP A 1 106 ? -9.394 6.246 -19.269 1.00 96.81 106 ASP A N 1
ATOM 865 C CA . ASP A 1 106 ? -10.281 7.164 -18.559 1.00 96.81 106 ASP A CA 1
ATOM 866 C C . ASP A 1 106 ? -9.706 7.460 -17.165 1.00 96.81 106 ASP A C 1
ATOM 868 O O . ASP A 1 106 ? -9.817 6.651 -16.242 1.00 96.81 106 ASP A O 1
ATOM 872 N N . GLU A 1 107 ? -9.062 8.623 -17.025 1.00 94.56 107 GLU A N 1
ATOM 873 C CA . GLU A 1 107 ? -8.411 9.055 -15.781 1.00 94.56 107 GLU A CA 1
ATOM 874 C C . GLU A 1 107 ? -9.385 9.136 -14.594 1.00 94.56 107 GLU A C 1
ATOM 876 O O . GLU A 1 107 ? -9.010 8.803 -13.469 1.00 94.56 107 GLU A O 1
ATOM 881 N N . GLU A 1 108 ? -10.636 9.548 -14.826 1.00 95.31 108 GLU A N 1
ATOM 882 C CA . GLU A 1 108 ? -11.644 9.644 -13.765 1.00 95.31 108 GLU A CA 1
ATOM 883 C C . GLU A 1 108 ? -12.025 8.240 -13.291 1.00 95.31 108 GLU A C 1
ATOM 885 O O . GLU A 1 108 ? -11.922 7.938 -12.101 1.00 95.31 108 GLU A O 1
ATOM 890 N N . ALA A 1 109 ? -12.349 7.341 -14.226 1.00 96.56 109 ALA A N 1
ATOM 891 C CA . ALA A 1 109 ? -12.654 5.951 -13.900 1.00 96.56 109 ALA A CA 1
ATOM 892 C C . ALA A 1 109 ? -11.468 5.226 -13.235 1.00 96.56 109 ALA A C 1
ATOM 894 O O . ALA A 1 109 ? -11.674 4.388 -12.352 1.00 96.56 109 ALA A O 1
ATOM 895 N N . ALA A 1 110 ? -10.231 5.550 -13.624 1.00 97.06 110 ALA A N 1
ATOM 896 C CA . ALA A 1 110 ? -9.021 4.992 -13.029 1.00 97.06 110 ALA A CA 1
ATOM 897 C C . ALA A 1 110 ? -8.855 5.397 -11.556 1.00 97.06 110 ALA A C 1
ATOM 899 O O . ALA A 1 110 ? -8.613 4.538 -10.700 1.00 97.06 110 ALA A O 1
ATOM 900 N N . GLU A 1 111 ? -9.043 6.678 -11.232 1.00 96.25 111 GLU A N 1
ATOM 901 C CA . GLU A 1 111 ? -8.983 7.157 -9.849 1.00 96.25 111 GLU A CA 1
ATOM 902 C C . GLU A 1 111 ? -10.134 6.590 -8.999 1.00 96.25 111 GLU A C 1
ATOM 904 O O . GLU A 1 111 ? -9.906 6.128 -7.877 1.00 96.25 111 GLU A O 1
ATOM 909 N N . GLU A 1 112 ? -11.358 6.520 -9.536 1.00 97.00 112 GLU A N 1
ATOM 910 C CA . GLU A 1 112 ? -12.493 5.886 -8.847 1.00 97.00 112 GLU A CA 1
ATOM 911 C C . GLU A 1 112 ? -12.246 4.393 -8.572 1.00 97.00 112 GLU A C 1
ATOM 913 O O . GLU A 1 112 ? -12.538 3.880 -7.481 1.00 97.00 112 GLU A O 1
ATOM 918 N N . PHE A 1 113 ? -11.667 3.676 -9.539 1.00 98.00 113 PHE A N 1
ATOM 919 C CA . PHE A 1 113 ? -11.303 2.273 -9.378 1.00 98.00 113 PHE A CA 1
ATOM 920 C C . PHE A 1 113 ? -10.219 2.085 -8.312 1.00 98.00 113 PHE A C 1
ATOM 922 O O . PHE A 1 113 ? -10.314 1.160 -7.501 1.00 98.00 113 PHE A O 1
ATOM 929 N N . LYS A 1 114 ? -9.209 2.961 -8.255 1.00 98.25 114 LYS A N 1
ATOM 930 C CA . LYS A 1 114 ? -8.173 2.931 -7.211 1.00 98.25 114 LYS A CA 1
ATOM 931 C C . LYS A 1 114 ? -8.778 3.107 -5.820 1.00 98.25 114 LYS A C 1
ATOM 933 O O . LYS A 1 114 ? -8.489 2.319 -4.916 1.00 98.25 114 LYS A O 1
ATOM 938 N N . ILE A 1 115 ? -9.660 4.094 -5.652 1.00 98.25 115 ILE A N 1
ATOM 939 C CA . ILE A 1 115 ? -10.328 4.378 -4.373 1.00 98.25 115 ILE A CA 1
ATOM 940 C C . ILE A 1 115 ? -11.218 3.204 -3.956 1.00 98.25 115 ILE A C 1
ATOM 942 O O . ILE A 1 115 ? -11.109 2.716 -2.830 1.00 98.25 115 ILE A O 1
ATOM 946 N N . SER A 1 116 ? -12.063 2.703 -4.858 1.00 98.00 116 SER A N 1
ATOM 947 C CA . SER A 1 116 ? -12.945 1.564 -4.565 1.00 98.00 116 SER A CA 1
ATOM 948 C C . SER A 1 116 ? -12.165 0.275 -4.283 1.00 98.00 116 SER A C 1
ATOM 950 O O . SER A 1 116 ? -12.521 -0.466 -3.363 1.00 98.00 116 SER A O 1
ATOM 952 N N . SER A 1 117 ? -11.054 0.042 -4.988 1.00 98.44 117 SER A N 1
ATOM 953 C CA . SER A 1 117 ? -10.119 -1.049 -4.693 1.00 98.44 117 SER A CA 1
ATOM 954 C C . SER A 1 117 ? -9.542 -0.905 -3.290 1.00 98.44 117 SER A C 1
ATOM 956 O O . SER A 1 117 ? -9.596 -1.851 -2.507 1.00 98.44 117 SER A O 1
ATOM 958 N N . PHE A 1 118 ? -9.060 0.286 -2.922 1.00 98.56 118 PHE A N 1
ATOM 959 C CA . PHE A 1 118 ? -8.542 0.550 -1.582 1.00 98.56 118 PHE A CA 1
ATOM 960 C C . PHE A 1 118 ? -9.592 0.274 -0.496 1.00 98.56 118 PHE A C 1
ATOM 962 O O . PHE A 1 118 ? -9.292 -0.418 0.480 1.00 98.56 118 PHE A O 1
ATOM 969 N N . VAL A 1 119 ? -10.833 0.735 -0.687 1.00 97.94 119 VAL A N 1
ATOM 970 C CA . VAL A 1 119 ? -11.958 0.469 0.226 1.00 97.94 119 VAL A CA 1
ATOM 971 C C . VAL A 1 119 ? -12.221 -1.033 0.364 1.00 97.94 119 VAL A C 1
ATOM 973 O O . VAL A 1 119 ? -12.338 -1.527 1.489 1.00 97.94 119 VAL A O 1
ATOM 976 N N . ASP A 1 120 ? -12.283 -1.772 -0.748 1.00 97.75 120 ASP A N 1
ATOM 977 C CA . ASP A 1 120 ? -12.514 -3.221 -0.745 1.00 97.75 120 ASP A CA 1
ATOM 978 C C . ASP A 1 120 ? -11.396 -3.980 -0.021 1.00 97.75 120 ASP A C 1
ATOM 980 O O . ASP A 1 120 ? -11.664 -4.877 0.782 1.00 97.75 120 ASP A O 1
ATOM 984 N N . MET A 1 121 ? -10.141 -3.573 -0.231 1.00 98.19 121 MET A N 1
ATOM 985 C CA . MET A 1 121 ? -8.979 -4.167 0.427 1.00 98.19 121 MET A CA 1
ATOM 986 C C . MET A 1 121 ? -9.113 -4.100 1.956 1.00 98.19 121 MET A C 1
ATOM 988 O O . MET A 1 121 ? -8.935 -5.120 2.637 1.00 98.19 121 MET A O 1
ATOM 992 N N . VAL A 1 122 ? -9.457 -2.929 2.507 1.00 97.56 122 VAL A N 1
ATOM 993 C CA . VAL A 1 122 ? -9.460 -2.684 3.963 1.00 97.56 122 VAL A CA 1
ATOM 994 C C . VAL A 1 122 ? -10.753 -3.076 4.686 1.00 97.56 122 VAL A C 1
ATOM 996 O O . VAL A 1 122 ? -10.743 -3.143 5.913 1.00 97.56 122 VAL A O 1
ATOM 999 N N . ARG A 1 123 ? -11.851 -3.356 3.970 1.00 94.38 123 ARG A N 1
ATOM 1000 C CA . ARG A 1 123 ? -13.208 -3.482 4.548 1.00 94.38 123 ARG A CA 1
ATOM 1001 C C . ARG A 1 123 ? -13.349 -4.483 5.705 1.00 94.38 123 ARG A C 1
ATOM 1003 O O . ARG A 1 123 ? -14.178 -4.282 6.585 1.00 94.38 123 ARG A O 1
ATOM 1010 N N . ASP A 1 124 ? -12.550 -5.549 5.687 1.00 93.31 124 ASP A N 1
ATOM 1011 C CA . ASP A 1 124 ? -12.601 -6.654 6.656 1.00 93.31 124 ASP A CA 1
ATOM 1012 C C . ASP A 1 124 ? -11.545 -6.513 7.773 1.00 93.31 124 ASP A C 1
ATOM 1014 O O . ASP A 1 124 ? -11.319 -7.442 8.549 1.00 93.31 124 ASP A O 1
ATOM 1018 N N . CYS A 1 125 ? -10.874 -5.361 7.854 1.00 96.12 125 CYS A N 1
ATOM 1019 C CA . CYS A 1 125 ? -9.928 -5.028 8.914 1.00 96.12 125 CYS A CA 1
ATOM 1020 C C . CYS A 1 125 ? -10.602 -4.157 9.984 1.00 96.12 125 CYS A C 1
ATOM 1022 O O . CYS A 1 125 ? -11.488 -3.361 9.700 1.00 96.12 125 CYS A O 1
ATOM 1024 N N . SER A 1 126 ? -10.151 -4.261 11.229 1.00 95.38 126 SER A N 1
ATOM 1025 C CA . SER A 1 126 ? -10.458 -3.299 12.298 1.00 95.38 126 SER A CA 1
ATOM 1026 C C . SER A 1 126 ? -9.202 -2.560 12.758 1.00 95.38 126 SER A C 1
ATOM 1028 O O . SER A 1 126 ? -9.269 -1.385 13.109 1.00 95.38 126 SER A O 1
ATOM 1030 N N . ARG A 1 127 ? -8.049 -3.236 12.723 1.00 96.38 127 ARG A N 1
ATOM 1031 C CA . ARG A 1 127 ? -6.733 -2.681 13.049 1.00 96.38 127 ARG A CA 1
ATOM 1032 C C . ARG A 1 127 ? -5.788 -2.806 11.872 1.00 96.38 127 ARG A C 1
ATOM 1034 O O . ARG A 1 127 ? -5.614 -3.899 11.333 1.00 96.38 127 ARG A O 1
ATOM 1041 N N . ILE A 1 128 ? -5.130 -1.715 11.505 1.00 97.88 128 ILE A N 1
ATOM 1042 C CA . ILE A 1 128 ? -4.229 -1.670 10.354 1.00 97.88 128 ILE A CA 1
ATOM 1043 C C . ILE A 1 128 ? -2.834 -1.257 10.818 1.00 97.88 128 ILE A C 1
ATOM 1045 O O . ILE A 1 128 ? -2.642 -0.238 11.482 1.00 97.88 128 ILE A O 1
ATOM 1049 N N . GLY A 1 129 ? -1.851 -2.083 10.472 1.00 97.88 129 GLY A N 1
ATOM 1050 C CA . GLY A 1 129 ? -0.442 -1.801 10.686 1.00 97.88 129 GLY A CA 1
ATOM 1051 C C . GLY A 1 129 ? 0.099 -0.895 9.589 1.00 97.88 129 GLY A C 1
ATOM 1052 O O . GLY A 1 129 ? -0.056 -1.212 8.411 1.00 97.88 129 GLY A O 1
ATOM 1053 N N . ILE A 1 130 ? 0.763 0.191 9.971 1.00 98.19 130 ILE A N 1
ATOM 1054 C CA . ILE A 1 130 ? 1.418 1.125 9.053 1.00 98.19 130 ILE A CA 1
ATOM 1055 C C . ILE A 1 130 ? 2.939 1.005 9.229 1.00 98.19 130 ILE A C 1
ATOM 1057 O O . ILE A 1 130 ? 3.427 1.160 10.353 1.00 98.19 130 ILE A O 1
ATOM 1061 N N . PRO A 1 131 ? 3.714 0.722 8.166 1.00 97.00 131 PRO A N 1
ATOM 1062 C CA . PRO A 1 131 ? 5.170 0.807 8.194 1.00 97.00 131 PRO A CA 1
ATOM 1063 C C . PRO A 1 131 ? 5.570 2.289 8.166 1.00 97.00 131 PRO A C 1
ATOM 1065 O O . PRO A 1 131 ? 5.937 2.825 7.132 1.00 97.00 131 PRO A O 1
ATOM 1068 N N . TYR A 1 132 ? 5.400 2.987 9.286 1.00 96.69 132 TYR A N 1
ATOM 1069 C CA . TYR A 1 132 ? 5.466 4.448 9.332 1.00 96.69 132 TYR A CA 1
ATOM 1070 C C . TYR A 1 132 ? 6.888 5.014 9.168 1.00 96.69 132 TYR A C 1
ATOM 1072 O O . TYR A 1 132 ? 7.059 6.078 8.573 1.00 96.69 132 TYR A O 1
ATOM 1080 N N . SER A 1 133 ? 7.898 4.305 9.681 1.00 94.69 133 SER A N 1
ATOM 1081 C CA . SER A 1 133 ? 9.306 4.718 9.721 1.00 94.69 133 SER A CA 1
ATOM 1082 C C . SER A 1 133 ? 10.203 3.745 8.952 1.00 94.69 133 SER A C 1
ATOM 1084 O O . SER A 1 133 ? 10.030 2.530 9.058 1.00 94.69 133 SER A O 1
ATOM 1086 N N . SER A 1 134 ? 11.215 4.268 8.258 1.00 90.94 134 SER A N 1
ATOM 1087 C CA . SER A 1 134 ? 12.285 3.471 7.642 1.00 90.94 134 SER A CA 1
ATOM 1088 C C . SER A 1 134 ? 13.432 3.195 8.617 1.00 90.94 134 SER A C 1
ATOM 1090 O O . SER A 1 134 ? 13.635 3.931 9.594 1.00 90.94 134 SER A O 1
ATOM 1092 N N . HIS A 1 135 ? 14.185 2.119 8.382 1.00 85.50 135 HIS A N 1
ATOM 1093 C CA . HIS A 1 135 ? 15.263 1.693 9.268 1.00 85.50 135 HIS A CA 1
ATOM 1094 C C . HIS A 1 135 ? 16.300 2.806 9.482 1.00 85.50 135 HIS A C 1
ATOM 1096 O O . HIS A 1 135 ? 16.791 3.427 8.544 1.00 85.50 135 HIS A O 1
ATOM 1102 N N . GLY A 1 136 ? 16.629 3.084 10.748 1.00 80.56 136 GLY A N 1
ATOM 1103 C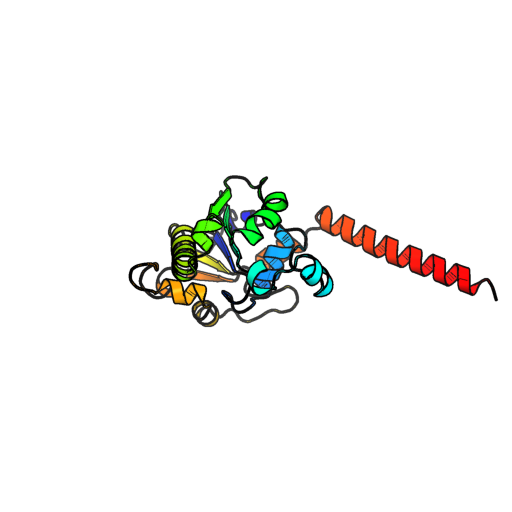 CA . GLY A 1 136 ? 17.551 4.165 11.125 1.00 80.56 136 GLY A CA 1
ATOM 1104 C C . GLY A 1 136 ? 16.924 5.564 11.218 1.00 80.56 136 GLY A C 1
ATOM 1105 O O . GLY A 1 136 ? 17.551 6.458 11.786 1.00 80.56 136 GLY A O 1
ATOM 1106 N N . HIS A 1 137 ? 15.677 5.749 10.773 1.00 86.06 137 HIS A N 1
ATOM 1107 C CA . HIS A 1 137 ? 14.954 7.025 10.805 1.00 86.06 137 HIS A CA 1
ATOM 1108 C C . HIS A 1 137 ? 13.625 6.900 11.568 1.00 86.06 137 HIS A C 1
ATOM 1110 O O . HIS A 1 137 ? 12.541 7.039 11.004 1.00 86.06 137 HIS A O 1
ATOM 1116 N N . LEU A 1 138 ? 13.708 6.640 12.880 1.00 87.50 138 LEU A N 1
ATOM 1117 C CA . LEU A 1 138 ? 12.532 6.558 13.755 1.00 87.50 138 LEU A CA 1
ATOM 1118 C C . LEU A 1 138 ? 11.772 7.887 13.802 1.00 87.50 138 LEU A C 1
ATOM 1120 O O . LEU A 1 138 ? 12.313 8.907 14.234 1.00 87.50 138 LEU A O 1
ATOM 1124 N N . GLN A 1 139 ? 10.495 7.842 13.438 1.00 89.38 139 GLN A N 1
ATOM 1125 C CA . GLN A 1 139 ? 9.557 8.946 13.593 1.00 89.38 139 GLN A CA 1
ATOM 1126 C C . GLN A 1 139 ? 8.547 8.624 14.696 1.00 89.38 139 GLN A C 1
ATOM 1128 O O . GLN A 1 139 ? 8.203 7.467 14.935 1.00 89.38 139 GLN A O 1
ATOM 1133 N N . ILE A 1 140 ? 8.056 9.657 15.384 1.00 92.88 140 ILE A N 1
ATOM 1134 C CA . ILE A 1 140 ? 6.950 9.492 16.333 1.00 92.88 140 ILE A CA 1
ATOM 1135 C C . ILE A 1 140 ? 5.687 9.228 15.517 1.00 92.88 140 ILE A C 1
ATOM 1137 O O . ILE A 1 140 ? 5.313 10.054 14.685 1.00 92.88 140 ILE A O 1
ATOM 1141 N N . PHE A 1 141 ? 5.048 8.082 15.755 1.00 96.31 141 PHE A N 1
ATOM 1142 C CA . PHE A 1 141 ? 3.815 7.718 15.071 1.00 96.31 141 PHE A CA 1
ATOM 1143 C C . PHE A 1 141 ? 2.702 8.724 15.371 1.00 96.31 141 PHE A C 1
ATOM 1145 O O . PHE A 1 141 ? 2.339 8.934 16.530 1.00 96.31 141 PHE A O 1
ATOM 1152 N N . ASP A 1 142 ? 2.153 9.316 14.314 1.00 95.44 142 ASP A N 1
ATOM 1153 C CA . ASP A 1 142 ? 1.019 10.228 14.379 1.00 95.44 142 ASP A CA 1
ATOM 1154 C C . ASP A 1 142 ? -0.032 9.795 13.353 1.00 95.44 142 ASP A C 1
ATOM 1156 O O . ASP A 1 142 ? 0.138 9.953 12.141 1.00 95.44 142 ASP A O 1
ATOM 1160 N N . MET A 1 143 ? -1.147 9.252 13.846 1.00 94.62 143 MET A N 1
ATOM 1161 C CA . MET A 1 143 ? -2.249 8.802 12.993 1.00 94.62 143 MET A CA 1
ATOM 1162 C C . MET A 1 143 ? -2.838 9.938 12.147 1.00 94.62 143 MET A C 1
ATOM 1164 O O . MET A 1 143 ? -3.328 9.682 11.053 1.00 94.62 143 MET A O 1
ATOM 1168 N N . PHE A 1 144 ? -2.757 11.195 12.601 1.00 94.62 144 PHE A N 1
ATOM 1169 C CA . PHE A 1 144 ? -3.272 12.342 11.853 1.00 94.62 144 PHE A CA 1
ATOM 1170 C C . PHE A 1 144 ? -2.370 12.730 10.679 1.00 94.62 144 PHE A C 1
ATOM 1172 O O . PHE A 1 144 ? -2.812 13.445 9.779 1.00 94.62 144 PHE A O 1
ATOM 1179 N N . VAL A 1 145 ? -1.108 12.287 10.667 1.00 96.38 145 VAL A N 1
ATOM 1180 C CA . VAL A 1 145 ? -0.250 12.384 9.479 1.00 96.38 145 VAL A CA 1
ATOM 1181 C C . VAL A 1 145 ? -0.711 11.375 8.431 1.00 96.38 145 VAL A C 1
ATOM 1183 O O . VAL A 1 145 ? -0.848 11.753 7.269 1.00 96.38 145 VAL A O 1
ATOM 1186 N N . VAL A 1 146 ? -1.015 10.142 8.851 1.00 97.31 146 VAL A N 1
ATOM 1187 C CA . VAL A 1 146 ? -1.550 9.091 7.967 1.00 97.31 146 VAL A CA 1
ATOM 1188 C C . VAL A 1 146 ? -2.926 9.475 7.429 1.00 97.31 146 VAL A C 1
ATOM 1190 O O . VAL A 1 146 ? -3.167 9.344 6.236 1.00 97.31 146 VAL A O 1
ATOM 1193 N N . GLU A 1 147 ? -3.802 10.045 8.262 1.00 97.19 147 GLU A N 1
ATOM 1194 C CA . GLU A 1 147 ? -5.117 10.530 7.824 1.00 97.19 147 GLU A CA 1
ATOM 1195 C C . GLU A 1 147 ? -4.992 11.539 6.674 1.00 97.19 147 GLU A C 1
ATOM 1197 O O . GLU A 1 147 ? -5.845 11.572 5.803 1.00 97.19 147 GLU A O 1
ATOM 1202 N N . LYS A 1 148 ? -3.915 12.334 6.621 1.00 97.12 148 LYS A N 1
ATOM 1203 C CA . LYS A 1 148 ? -3.674 13.351 5.581 1.00 97.12 148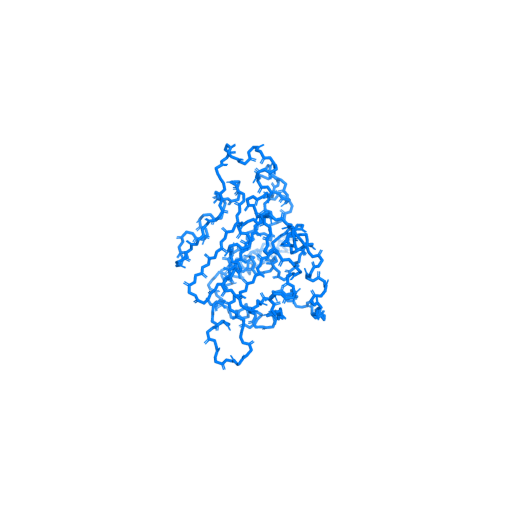 LYS A CA 1
ATOM 1204 C C . LYS A 1 148 ? -3.081 12.800 4.277 1.00 97.12 148 LYS A C 1
ATOM 1206 O O . LYS A 1 148 ? -2.792 13.595 3.371 1.00 97.12 148 LYS A O 1
ATOM 1211 N N . TRP A 1 149 ? -2.818 11.501 4.183 1.00 98.19 149 TRP A N 1
ATOM 1212 C CA . TRP A 1 149 ? -2.363 10.865 2.946 1.00 98.19 149 TRP A CA 1
ATOM 1213 C C . TRP A 1 149 ? -3.460 10.946 1.873 1.00 98.19 149 TRP A C 1
ATOM 1215 O O . TRP A 1 149 ? -4.620 10.724 2.217 1.00 98.19 149 TRP A O 1
ATOM 1225 N N . PRO A 1 150 ? -3.143 11.287 0.607 1.00 97.81 150 PRO A N 1
ATOM 1226 C CA . PRO A 1 150 ? -4.158 11.479 -0.433 1.00 97.81 150 PRO A CA 1
ATOM 1227 C C . PRO A 1 150 ? -5.161 10.326 -0.570 1.00 97.81 150 PRO A C 1
ATOM 1229 O O . PRO A 1 150 ? -6.362 10.569 -0.465 1.00 97.81 150 PRO A O 1
ATOM 1232 N N . ILE A 1 151 ? -4.700 9.076 -0.679 1.00 97.81 151 ILE A N 1
ATOM 1233 C CA . ILE A 1 151 ? -5.609 7.923 -0.799 1.00 97.81 151 ILE A CA 1
ATOM 1234 C C . ILE A 1 151 ? -6.431 7.678 0.477 1.00 97.81 151 ILE A C 1
ATOM 1236 O O . ILE A 1 151 ? -7.585 7.256 0.420 1.00 97.81 151 ILE A O 1
ATOM 1240 N N . VAL A 1 152 ? -5.866 7.996 1.646 1.00 97.88 152 VAL A N 1
ATOM 1241 C CA . VAL A 1 152 ? -6.565 7.882 2.934 1.00 97.88 152 VAL A CA 1
ATOM 1242 C C . VAL A 1 152 ? -7.643 8.960 3.060 1.00 97.88 152 VAL A C 1
ATOM 1244 O O . VAL A 1 152 ? -8.738 8.665 3.520 1.00 97.88 152 VAL A O 1
ATOM 1247 N N . GLN A 1 153 ? -7.388 10.183 2.588 1.00 97.06 153 GLN A N 1
ATOM 1248 C CA . GLN A 1 153 ? -8.411 11.228 2.485 1.00 97.06 153 GLN A CA 1
ATOM 1249 C C . GLN A 1 153 ? -9.508 10.849 1.484 1.00 97.06 153 GLN A C 1
ATOM 1251 O O . GLN A 1 153 ? -10.687 11.074 1.756 1.00 97.06 153 GLN A O 1
ATOM 1256 N N . ALA A 1 154 ? -9.142 10.232 0.358 1.00 96.62 154 ALA A N 1
ATOM 1257 C CA . ALA A 1 154 ? -10.096 9.781 -0.651 1.00 96.62 154 ALA A CA 1
ATOM 1258 C C . ALA A 1 154 ? -11.061 8.702 -0.121 1.00 96.62 154 ALA A C 1
ATOM 1260 O O . ALA A 1 154 ? -12.185 8.586 -0.604 1.00 96.62 154 ALA A O 1
ATOM 1261 N N . PHE A 1 155 ? -10.680 7.973 0.935 1.00 96.31 155 PHE A N 1
ATOM 1262 C CA . PHE A 1 155 ? -11.575 7.048 1.634 1.00 96.31 155 PHE A CA 1
ATOM 1263 C C . PHE A 1 155 ? -12.863 7.715 2.139 1.00 96.31 155 PHE A C 1
ATOM 1265 O O . PHE A 1 155 ? -13.895 7.053 2.212 1.00 96.31 155 PHE A O 1
ATOM 1272 N N . ALA A 1 156 ? -12.822 9.003 2.485 1.00 93.62 156 ALA A N 1
ATOM 1273 C CA . ALA A 1 156 ? -13.977 9.729 3.005 1.00 93.62 156 ALA A CA 1
ATOM 1274 C C . ALA A 1 156 ? -14.923 10.255 1.907 1.00 93.62 156 ALA A C 1
ATOM 1276 O O . ALA A 1 156 ? -15.938 10.868 2.234 1.00 93.62 156 ALA A O 1
ATOM 1277 N N . LEU A 1 157 ? -14.603 10.055 0.621 1.00 91.44 157 LEU A N 1
ATOM 1278 C CA . LEU A 1 157 ? -15.429 10.539 -0.486 1.00 91.44 157 LEU A CA 1
ATOM 1279 C C . LEU A 1 157 ? -16.784 9.824 -0.521 1.00 91.44 157 LEU A C 1
ATOM 1281 O O . LEU A 1 157 ? -16.862 8.595 -0.519 1.00 91.44 157 LEU A O 1
ATOM 1285 N N . GLU A 1 158 ? -17.865 10.599 -0.583 1.00 86.25 158 GLU A N 1
ATOM 1286 C CA . GLU A 1 158 ? -19.223 10.063 -0.669 1.00 86.25 158 GLU A CA 1
ATOM 1287 C C . GLU A 1 158 ? -19.441 9.311 -1.995 1.00 86.25 158 GLU A C 1
ATOM 1289 O O . GLU A 1 158 ? -19.003 9.744 -3.058 1.00 86.25 158 GLU A O 1
ATOM 1294 N N . GLY A 1 159 ? -20.138 8.173 -1.938 1.00 83.38 159 GLY A N 1
ATOM 1295 C CA . GLY A 1 159 ? -20.520 7.373 -3.110 1.00 83.38 159 GLY A CA 1
ATOM 1296 C C . GLY A 1 159 ? -19.498 6.322 -3.557 1.00 83.38 159 GLY A C 1
ATOM 1297 O O . GLY A 1 159 ? -19.913 5.272 -4.043 1.00 83.38 159 GLY A O 1
ATOM 1298 N N . ILE A 1 160 ? -18.199 6.562 -3.349 1.00 84.62 160 ILE A N 1
ATOM 1299 C CA . ILE A 1 160 ? -17.107 5.678 -3.817 1.00 84.62 160 ILE A CA 1
ATOM 1300 C C . ILE A 1 160 ? -16.198 5.238 -2.664 1.00 84.62 160 ILE A C 1
ATOM 1302 O O . ILE A 1 160 ? -15.695 4.114 -2.646 1.00 84.62 160 ILE A O 1
ATOM 1306 N N . GLY A 1 161 ? -16.005 6.119 -1.682 1.00 83.94 161 GLY A N 1
ATOM 1307 C CA . GLY A 1 161 ? -15.234 5.857 -0.478 1.00 83.94 161 GLY A CA 1
ATOM 1308 C C . GLY A 1 161 ? -15.951 4.944 0.522 1.00 83.94 161 GLY A C 1
ATOM 1309 O O . GLY A 1 161 ? -17.050 4.436 0.301 1.00 83.94 161 GLY A O 1
ATOM 1310 N N . GLY A 1 162 ? -15.313 4.732 1.670 1.00 82.69 162 GLY A N 1
ATOM 1311 C CA . GLY A 1 162 ? -15.824 3.880 2.740 1.00 82.69 162 GLY A CA 1
ATOM 1312 C C . GLY A 1 162 ? -16.677 4.591 3.792 1.00 82.69 162 GLY A C 1
ATOM 1313 O O . GLY A 1 162 ? -16.967 3.948 4.809 1.00 82.69 162 GLY A O 1
ATOM 1314 N N . ASP A 1 163 ? -17.066 5.842 3.519 1.00 83.31 163 ASP A N 1
ATOM 1315 C CA . ASP A 1 163 ? -17.910 6.739 4.323 1.00 83.31 163 ASP A CA 1
ATOM 1316 C C . ASP A 1 163 ? -17.288 7.140 5.682 1.00 83.31 163 ASP A C 1
ATOM 1318 O O . ASP A 1 163 ? -17.094 6.314 6.579 1.00 83.31 163 ASP A O 1
ATOM 1322 N N . GLY A 1 164 ? -16.964 8.430 5.832 1.00 90.31 164 GLY A N 1
ATOM 1323 C CA . GLY A 1 164 ? -16.298 9.004 7.010 1.00 90.31 164 GLY A CA 1
ATOM 1324 C C . GLY A 1 164 ? -14.761 8.935 7.001 1.00 90.31 164 GLY A C 1
ATOM 1325 O O . GLY A 1 164 ? -14.136 8.405 6.087 1.00 90.31 164 GLY A O 1
ATOM 1326 N N . PHE A 1 165 ? -14.134 9.505 8.038 1.00 93.75 165 PHE A N 1
ATOM 1327 C CA . PHE A 1 165 ? -12.671 9.520 8.194 1.00 93.75 165 PHE A CA 1
ATOM 1328 C C . PHE A 1 165 ? -12.106 8.114 8.422 1.00 93.75 165 PHE A C 1
ATOM 1330 O O . PHE A 1 165 ? -12.679 7.312 9.167 1.00 93.75 165 PHE A O 1
ATOM 1337 N N . PHE A 1 166 ? -10.936 7.834 7.851 1.00 96.81 166 PHE A N 1
ATOM 1338 C CA . PHE A 1 166 ? -10.336 6.500 7.887 1.00 96.81 166 PHE A CA 1
ATOM 1339 C C . PHE A 1 166 ? -9.999 6.063 9.320 1.00 96.81 166 PHE A C 1
ATOM 1341 O O . PHE A 1 166 ? -10.379 4.973 9.751 1.00 96.81 166 PHE A O 1
ATOM 1348 N N . THR A 1 167 ? -9.375 6.948 10.100 1.00 95.00 167 THR A N 1
ATOM 1349 C CA . THR A 1 167 ? -9.019 6.735 11.518 1.00 95.00 167 THR A CA 1
ATOM 1350 C C . THR A 1 167 ? -10.215 6.650 12.468 1.00 95.00 167 THR A C 1
ATOM 1352 O O . THR A 1 167 ? -10.062 6.198 13.601 1.00 95.00 167 THR A O 1
ATOM 1355 N N . MET A 1 168 ? -11.417 7.049 12.038 1.00 94.25 168 MET A N 1
ATOM 1356 C CA . MET A 1 168 ? -12.638 6.806 12.816 1.00 94.25 168 MET A CA 1
ATOM 1357 C C . MET A 1 168 ? -13.160 5.378 12.641 1.00 94.25 168 MET A C 1
ATOM 1359 O O . MET A 1 168 ? -13.870 4.879 13.516 1.00 94.25 168 MET A O 1
ATOM 1363 N N . LYS A 1 169 ? -12.820 4.727 11.523 1.00 95.19 169 LYS A N 1
ATOM 1364 C CA . LYS A 1 169 ? -13.272 3.376 11.180 1.00 95.19 169 LYS A CA 1
ATOM 1365 C C . LYS A 1 169 ? -12.237 2.306 11.521 1.00 95.19 169 LYS A C 1
ATOM 1367 O O . LYS A 1 169 ? -12.618 1.225 11.965 1.00 95.19 169 LYS A O 1
ATOM 1372 N N . TYR A 1 170 ? -10.952 2.612 11.348 1.00 96.56 170 TYR A N 1
ATOM 1373 C CA . TYR A 1 170 ? -9.849 1.685 11.585 1.00 96.56 170 TYR A CA 1
ATOM 1374 C C . TYR A 1 170 ? -8.872 2.232 12.625 1.00 96.56 170 TYR A C 1
ATOM 1376 O O . TYR A 1 170 ? -8.431 3.379 12.553 1.00 96.56 170 TYR A O 1
ATOM 1384 N N . GLU A 1 171 ? -8.477 1.383 13.570 1.00 96.56 171 GLU A N 1
ATOM 1385 C CA . GLU A 1 171 ? -7.413 1.692 14.522 1.00 96.56 171 GLU A CA 1
ATOM 1386 C C . GLU A 1 171 ? -6.050 1.492 13.841 1.00 96.56 171 GLU A C 1
ATOM 1388 O O . GLU A 1 171 ? -5.723 0.399 13.369 1.00 96.56 171 GLU A O 1
ATOM 1393 N N . LEU A 1 172 ? -5.245 2.554 13.779 1.00 97.12 172 LEU A N 1
ATOM 1394 C CA . LEU A 1 172 ? -3.922 2.512 13.157 1.00 97.12 172 LEU A CA 1
ATOM 1395 C C . LEU A 1 172 ? -2.834 2.285 14.199 1.00 97.12 172 LEU A C 1
ATOM 1397 O O . LEU A 1 172 ? -2.829 2.910 15.260 1.00 97.12 172 LEU A O 1
ATOM 1401 N N . GLN A 1 173 ? -1.871 1.437 13.859 1.00 95.62 173 GLN A N 1
ATOM 1402 C CA . GLN A 1 173 ? -0.712 1.163 14.699 1.00 95.62 173 GLN A CA 1
ATOM 1403 C C . GLN A 1 173 ? 0.571 1.126 13.876 1.00 95.62 173 GLN A C 1
ATOM 1405 O O . GLN A 1 173 ? 0.596 0.602 12.764 1.00 95.62 173 GLN A O 1
ATOM 1410 N N . ASP A 1 174 ? 1.658 1.634 14.444 1.00 96.06 174 ASP A N 1
ATOM 1411 C CA . ASP A 1 174 ? 2.979 1.519 13.835 1.00 96.06 174 ASP A CA 1
ATOM 1412 C C . ASP A 1 174 ? 3.501 0.076 13.934 1.00 96.06 174 ASP A C 1
ATOM 1414 O O . ASP A 1 174 ? 3.505 -0.524 15.013 1.00 96.06 174 ASP A O 1
ATOM 1418 N N . VAL A 1 175 ? 3.956 -0.483 12.810 1.00 95.81 175 VAL A N 1
ATOM 1419 C CA . VAL A 1 175 ? 4.585 -1.815 12.736 1.00 95.81 175 VAL A CA 1
ATOM 1420 C C . VAL A 1 175 ? 6.056 -1.771 12.315 1.00 95.81 175 VAL A C 1
ATOM 1422 O O . VAL A 1 175 ? 6.664 -2.827 12.120 1.00 95.81 175 VAL A O 1
ATOM 1425 N N . SER A 1 176 ? 6.658 -0.583 12.214 1.00 95.38 176 SER A N 1
ATOM 1426 C CA . SER A 1 176 ? 8.035 -0.383 11.730 1.00 95.38 176 SER A CA 1
ATOM 1427 C C . SER A 1 176 ? 9.048 -1.231 12.505 1.00 95.38 176 SER A C 1
ATOM 1429 O O . SER A 1 176 ? 9.814 -1.989 11.918 1.00 95.38 176 SER A O 1
ATOM 1431 N N . LEU A 1 177 ? 8.987 -1.219 13.842 1.00 92.69 177 LEU A N 1
ATOM 1432 C CA . LEU A 1 177 ? 9.894 -2.016 14.681 1.00 92.69 177 LEU A CA 1
ATOM 1433 C C . LEU A 1 177 ? 9.731 -3.530 14.475 1.00 92.69 177 LEU A C 1
ATOM 1435 O O . LEU A 1 177 ? 10.708 -4.281 14.511 1.00 92.69 177 LEU A O 1
ATOM 1439 N N . ASN A 1 178 ? 8.501 -4.008 14.264 1.00 92.88 178 ASN A N 1
ATOM 1440 C CA . ASN A 1 178 ? 8.253 -5.421 13.981 1.00 92.88 178 ASN A CA 1
ATOM 1441 C C . ASN A 1 178 ? 8.830 -5.819 12.622 1.00 92.88 178 ASN A C 1
ATOM 1443 O O . ASN A 1 178 ? 9.411 -6.897 12.502 1.00 92.88 178 ASN A O 1
ATOM 1447 N N . LEU A 1 179 ? 8.695 -4.944 11.628 1.00 93.69 179 LEU A N 1
ATOM 1448 C CA . LEU A 1 179 ? 9.238 -5.134 10.291 1.00 93.69 179 LEU A CA 1
ATOM 1449 C C . LEU A 1 179 ? 10.766 -5.129 10.284 1.00 93.69 179 LEU A C 1
ATOM 1451 O O . LEU A 1 179 ? 11.362 -6.021 9.694 1.00 93.69 179 LEU A O 1
ATOM 1455 N N . TRP A 1 180 ? 11.419 -4.250 11.039 1.00 91.50 180 TRP A N 1
ATOM 1456 C CA . TRP A 1 180 ? 12.883 -4.247 11.149 1.00 91.50 180 TRP A CA 1
ATOM 1457 C C . TRP A 1 180 ? 13.442 -5.541 11.742 1.00 91.50 180 TRP A C 1
ATOM 1459 O O . TRP A 1 180 ? 14.503 -6.008 11.334 1.0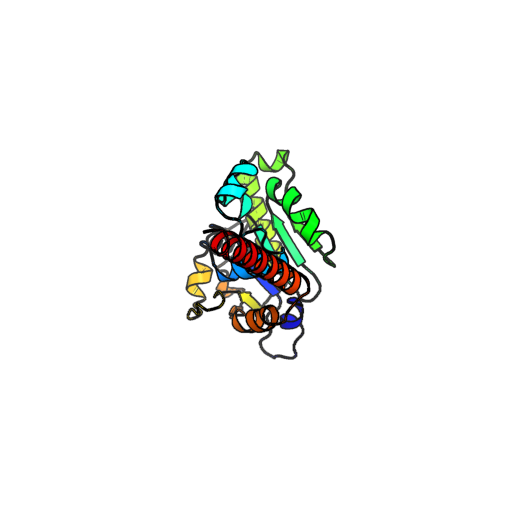0 91.50 180 TRP A O 1
ATOM 1469 N N . ASN A 1 181 ? 12.711 -6.172 12.663 1.00 89.81 181 ASN A N 1
ATOM 1470 C CA . ASN A 1 181 ? 13.058 -7.503 13.169 1.00 89.81 181 ASN A CA 1
ATOM 1471 C C . ASN A 1 181 ? 12.889 -8.613 12.119 1.00 89.81 181 ASN A C 1
ATOM 1473 O O . ASN A 1 181 ? 13.449 -9.699 12.272 1.00 89.81 181 ASN A O 1
ATOM 1477 N N . VAL A 1 182 ? 12.078 -8.383 11.085 1.00 90.44 182 VAL A N 1
ATOM 1478 C CA . VAL A 1 182 ? 11.988 -9.266 9.920 1.00 90.44 182 VAL A CA 1
ATOM 1479 C C . VAL A 1 182 ? 13.151 -8.984 8.972 1.00 90.44 182 VAL A C 1
ATOM 1481 O O . VAL A 1 182 ? 13.828 -9.931 8.590 1.00 90.44 182 VAL A O 1
ATOM 1484 N N . TYR A 1 183 ? 13.434 -7.714 8.672 1.00 87.94 183 TYR A N 1
ATOM 1485 C CA . TYR A 1 183 ? 14.504 -7.301 7.755 1.00 87.94 183 TYR A CA 1
ATOM 1486 C C . TYR A 1 183 ? 15.902 -7.685 8.253 1.00 87.94 183 TYR A C 1
ATOM 1488 O O . TYR A 1 183 ? 16.768 -8.037 7.464 1.00 87.94 183 TYR A O 1
ATOM 1496 N N . SER A 1 184 ? 16.132 -7.669 9.570 1.00 82.38 184 SER A N 1
ATOM 1497 C CA . SER A 1 184 ? 17.427 -8.030 10.164 1.00 82.38 184 SER A CA 1
ATOM 1498 C C . SER A 1 184 ? 17.773 -9.517 10.054 1.00 82.38 184 SER A C 1
ATOM 1500 O O . SER A 1 184 ? 18.906 -9.919 10.336 1.00 82.38 184 SER A O 1
ATOM 1502 N N . LYS A 1 185 ? 16.818 -10.359 9.650 1.00 81.56 185 LYS A N 1
ATOM 1503 C CA . LYS A 1 185 ? 17.083 -11.767 9.366 1.00 81.56 185 LYS A CA 1
ATOM 1504 C C . LYS A 1 185 ? 17.689 -11.858 7.976 1.00 81.56 185 LYS A C 1
ATOM 1506 O O . LYS A 1 185 ? 17.006 -11.605 6.994 1.00 81.56 185 LYS A O 1
ATOM 1511 N N . MET A 1 186 ? 18.950 -12.272 7.911 1.00 69.69 186 MET A N 1
ATOM 1512 C CA . MET A 1 186 ? 19.646 -12.502 6.647 1.00 69.69 186 MET A CA 1
ATOM 1513 C C . MET A 1 186 ? 18.877 -13.522 5.797 1.00 69.69 186 MET A C 1
ATOM 1515 O O . MET A 1 186 ? 18.796 -14.703 6.149 1.00 69.69 186 MET A O 1
ATOM 1519 N N . ASP A 1 187 ? 18.293 -13.057 4.699 1.00 72.50 187 ASP A N 1
ATOM 1520 C CA . ASP A 1 187 ? 17.689 -13.896 3.672 1.00 72.50 187 ASP A CA 1
ATOM 1521 C C . ASP A 1 187 ? 18.700 -14.188 2.536 1.00 72.50 187 ASP A C 1
ATOM 1523 O O . ASP A 1 187 ? 19.750 -13.541 2.458 1.00 72.50 187 ASP A O 1
ATOM 1527 N N . PRO A 1 188 ? 18.439 -15.186 1.669 1.00 72.88 188 PRO A N 1
ATOM 1528 C CA . PRO A 1 188 ? 19.357 -15.546 0.589 1.00 72.88 188 PRO A CA 1
ATOM 1529 C C . PRO A 1 188 ? 19.677 -14.418 -0.402 1.00 72.88 188 PRO A C 1
ATOM 1531 O O . PRO A 1 188 ? 20.792 -14.398 -0.912 1.00 72.88 188 PRO A O 1
ATOM 1534 N N . VAL A 1 189 ? 18.746 -13.492 -0.659 1.00 71.88 189 VAL A N 1
ATOM 1535 C CA . VAL A 1 189 ? 18.966 -12.357 -1.571 1.00 71.88 189 VAL A CA 1
ATOM 1536 C C . VAL A 1 189 ? 19.864 -11.327 -0.902 1.00 71.88 189 VAL A C 1
ATOM 1538 O O . VAL A 1 189 ? 20.886 -10.961 -1.471 1.00 71.88 189 VAL A O 1
ATOM 1541 N N . SER A 1 190 ? 19.588 -10.981 0.359 1.00 70.00 190 SER A N 1
ATOM 1542 C CA . SER A 1 190 ? 20.485 -10.139 1.165 1.00 70.00 190 SER A CA 1
ATOM 1543 C C . SER A 1 190 ? 21.916 -10.704 1.232 1.00 70.00 190 SER A C 1
ATOM 1545 O O . SER A 1 190 ? 22.897 -9.958 1.232 1.00 70.00 190 SER A O 1
ATOM 1547 N N . LEU A 1 191 ? 22.063 -12.035 1.281 1.00 71.62 191 LEU A N 1
ATOM 1548 C CA . LEU A 1 191 ? 23.366 -12.700 1.219 1.00 71.62 191 LEU A CA 1
ATOM 1549 C C . LEU A 1 191 ? 24.013 -12.583 -0.170 1.00 71.62 191 LEU A C 1
ATOM 1551 O O . LEU A 1 191 ? 25.219 -12.356 -0.255 1.00 71.62 191 LEU A O 1
ATOM 1555 N N . GLU A 1 192 ? 23.250 -12.763 -1.247 1.00 76.69 192 GLU A N 1
ATOM 1556 C CA . GLU A 1 192 ? 23.747 -12.642 -2.620 1.00 76.69 192 GLU A CA 1
ATOM 1557 C C . GLU A 1 192 ? 24.206 -11.215 -2.940 1.00 76.69 192 GLU A C 1
ATOM 1559 O O . GLU A 1 192 ? 25.299 -11.043 -3.483 1.00 76.69 192 GLU A O 1
ATOM 1564 N N . ASP A 1 193 ? 23.447 -10.203 -2.520 1.00 75.31 193 ASP A N 1
ATOM 1565 C CA . ASP A 1 193 ? 23.813 -8.793 -2.667 1.00 75.31 193 ASP A CA 1
ATOM 1566 C C . ASP A 1 193 ? 25.115 -8.481 -1.924 1.00 75.31 193 ASP A C 1
ATOM 1568 O O . ASP A 1 193 ? 26.053 -7.936 -2.514 1.00 75.31 193 ASP A O 1
ATOM 1572 N N . LEU A 1 194 ? 25.237 -8.930 -0.668 1.00 73.62 194 LEU A N 1
ATOM 1573 C CA . LEU A 1 194 ? 26.471 -8.794 0.110 1.00 73.62 194 LEU A CA 1
ATOM 1574 C C . LEU A 1 194 ? 27.653 -9.485 -0.584 1.00 73.62 194 LEU A C 1
ATOM 1576 O O . LEU A 1 194 ? 28.750 -8.929 -0.662 1.00 73.62 194 LEU A O 1
ATOM 1580 N N . LEU A 1 195 ? 27.453 -10.698 -1.107 1.00 76.62 195 LEU A N 1
ATOM 1581 C CA . LEU A 1 195 ? 28.490 -11.422 -1.842 1.00 76.62 195 LEU A CA 1
ATOM 1582 C C . LEU A 1 195 ? 28.876 -10.695 -3.133 1.00 76.62 195 LEU A C 1
ATOM 1584 O O . LEU A 1 195 ? 30.061 -10.643 -3.463 1.00 76.62 195 LEU A O 1
ATO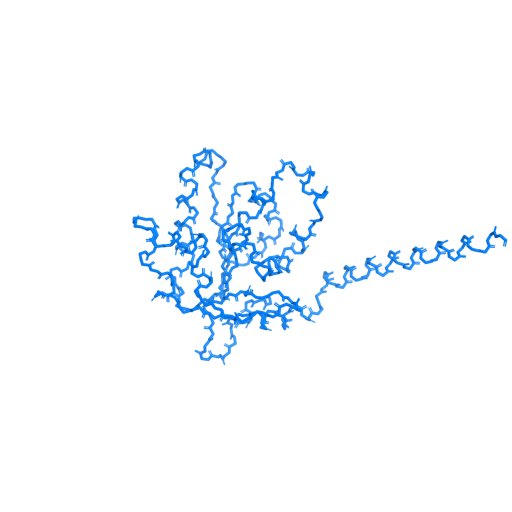M 1588 N N . SER A 1 196 ? 27.912 -10.129 -3.855 1.00 76.19 196 SER A N 1
ATOM 1589 C CA . SER A 1 196 ? 28.139 -9.364 -5.080 1.00 76.19 196 SER A CA 1
ATOM 1590 C C . SER A 1 196 ? 28.924 -8.079 -4.805 1.00 76.19 196 SER A C 1
ATOM 1592 O O . SER A 1 196 ? 29.904 -7.786 -5.503 1.00 76.19 196 SER A O 1
ATOM 1594 N N . GLU A 1 197 ? 28.563 -7.351 -3.747 1.00 75.00 197 GLU A N 1
ATOM 1595 C CA . GLU A 1 197 ? 29.249 -6.134 -3.319 1.00 75.00 197 GLU A CA 1
ATOM 1596 C C . GLU A 1 197 ? 30.684 -6.437 -2.871 1.00 75.00 197 GLU A C 1
ATOM 1598 O O . GLU A 1 197 ? 31.640 -5.857 -3.397 1.00 75.00 197 GLU A O 1
ATOM 1603 N N . VAL A 1 198 ? 30.863 -7.412 -1.973 1.00 73.44 198 VAL A N 1
ATOM 1604 C CA . VAL A 1 198 ? 32.184 -7.848 -1.496 1.00 73.44 198 VAL A CA 1
ATOM 1605 C C . VAL A 1 198 ? 33.038 -8.350 -2.657 1.00 73.44 198 VAL A C 1
ATOM 1607 O O . VAL A 1 198 ? 34.216 -8.000 -2.752 1.00 73.44 198 VAL A O 1
ATOM 1610 N N . ARG A 1 199 ? 32.466 -9.123 -3.589 1.00 77.81 199 ARG A N 1
ATOM 1611 C CA . ARG A 1 199 ? 33.176 -9.582 -4.791 1.00 77.81 199 ARG A CA 1
ATOM 1612 C C . ARG A 1 199 ? 33.657 -8.398 -5.623 1.00 77.81 199 ARG A C 1
ATOM 1614 O O . ARG A 1 199 ? 34.812 -8.390 -6.046 1.00 77.81 199 ARG A O 1
ATOM 1621 N N . SER A 1 200 ? 32.809 -7.395 -5.827 1.00 74.75 200 SER A N 1
ATOM 1622 C CA . SER A 1 200 ? 33.143 -6.196 -6.603 1.00 74.75 200 SER A CA 1
ATOM 1623 C C . SER A 1 200 ? 34.246 -5.371 -5.931 1.00 74.75 200 SER A C 1
ATOM 1625 O O . SER A 1 200 ? 35.221 -4.997 -6.589 1.00 74.75 200 SER A O 1
ATOM 1627 N N . GLN A 1 201 ? 34.166 -5.164 -4.613 1.00 74.12 201 GLN A N 1
ATOM 1628 C CA . GLN A 1 201 ? 35.188 -4.450 -3.841 1.00 74.12 201 GLN A CA 1
ATOM 1629 C C . GLN A 1 201 ? 36.527 -5.201 -3.804 1.00 74.12 201 GLN A C 1
ATOM 1631 O O . GLN A 1 201 ? 37.579 -4.588 -3.989 1.00 74.12 201 GLN A O 1
ATOM 1636 N N . ILE A 1 202 ? 36.516 -6.527 -3.624 1.00 76.94 202 ILE A N 1
ATOM 1637 C CA . ILE A 1 202 ? 37.733 -7.355 -3.641 1.00 76.94 202 ILE A CA 1
ATOM 1638 C C . ILE A 1 202 ? 38.390 -7.324 -5.021 1.00 76.94 202 ILE A C 1
ATOM 1640 O O . ILE A 1 202 ? 39.604 -7.146 -5.108 1.00 76.94 202 ILE A O 1
ATOM 1644 N N . ILE A 1 203 ? 37.619 -7.462 -6.104 1.00 74.50 203 ILE A N 1
ATOM 1645 C CA . ILE A 1 203 ? 38.151 -7.368 -7.471 1.00 74.50 203 ILE A CA 1
ATOM 1646 C C . ILE A 1 203 ? 38.779 -5.992 -7.704 1.00 74.50 203 ILE A C 1
ATOM 1648 O O . ILE A 1 203 ? 39.902 -5.914 -8.206 1.00 74.50 203 ILE A O 1
ATOM 1652 N N . TYR A 1 204 ? 38.097 -4.918 -7.299 1.00 74.25 204 TYR A N 1
ATOM 1653 C CA . TYR A 1 204 ? 38.618 -3.558 -7.401 1.00 74.25 204 TYR A CA 1
ATOM 1654 C C . TYR A 1 204 ? 39.920 -3.377 -6.608 1.00 74.25 204 TYR A C 1
ATOM 1656 O O . TYR A 1 204 ? 40.896 -2.839 -7.136 1.00 74.25 204 TYR A O 1
ATOM 1664 N N . LEU A 1 205 ? 39.970 -3.871 -5.367 1.00 74.94 205 LEU A N 1
ATOM 1665 C CA . LEU A 1 205 ? 41.174 -3.842 -4.541 1.00 74.94 205 LEU A CA 1
ATOM 1666 C C . LEU A 1 205 ? 42.311 -4.612 -5.211 1.00 74.94 205 LEU A C 1
ATOM 1668 O O . LEU A 1 205 ? 43.362 -4.020 -5.411 1.00 74.94 205 LEU A O 1
ATOM 1672 N N . ILE A 1 206 ? 42.096 -5.864 -5.636 1.00 74.69 206 ILE A N 1
ATOM 1673 C CA . ILE A 1 206 ? 43.102 -6.685 -6.336 1.00 74.69 206 ILE A CA 1
ATOM 1674 C C . ILE A 1 206 ? 43.620 -5.976 -7.592 1.00 74.69 206 ILE A C 1
ATOM 1676 O O . ILE A 1 206 ? 44.824 -5.987 -7.850 1.00 74.69 206 ILE A O 1
ATOM 1680 N N . TRP A 1 207 ? 42.734 -5.366 -8.381 1.00 71.75 207 TRP A N 1
ATOM 1681 C CA . TRP A 1 207 ? 43.117 -4.611 -9.572 1.00 71.75 207 TRP A CA 1
ATOM 1682 C C . TRP A 1 207 ? 43.999 -3.407 -9.213 1.00 71.75 207 TRP A C 1
ATOM 1684 O O . TRP A 1 207 ? 45.061 -3.215 -9.808 1.00 71.75 207 TRP A O 1
ATOM 1694 N N . LYS A 1 208 ? 43.627 -2.655 -8.171 1.00 70.56 208 LYS A N 1
ATOM 1695 C CA . LYS A 1 208 ? 44.391 -1.507 -7.668 1.00 70.56 208 LYS A CA 1
ATOM 1696 C C . LYS A 1 208 ? 45.758 -1.914 -7.106 1.00 70.56 208 LYS A C 1
ATOM 1698 O O . LYS A 1 208 ? 46.747 -1.249 -7.404 1.00 70.56 208 LYS A O 1
ATOM 1703 N N . THR A 1 209 ? 45.856 -3.014 -6.353 1.00 71.50 209 THR A N 1
ATOM 1704 C CA . THR A 1 209 ? 47.149 -3.515 -5.851 1.00 71.50 209 THR A CA 1
ATOM 1705 C C . THR A 1 209 ? 48.029 -4.038 -6.976 1.00 71.50 209 THR A C 1
ATOM 1707 O O . THR A 1 209 ? 49.226 -3.777 -6.964 1.00 71.50 209 THR A O 1
ATOM 1710 N N . LYS A 1 210 ? 47.470 -4.731 -7.978 1.00 62.94 210 LYS A N 1
ATOM 1711 C CA . LYS A 1 210 ? 48.250 -5.195 -9.137 1.00 62.94 210 LYS A CA 1
ATOM 1712 C C . LYS A 1 210 ? 48.782 -4.040 -9.988 1.00 62.94 210 LYS A C 1
ATOM 1714 O O . LYS A 1 210 ? 49.895 -4.145 -10.487 1.00 62.94 210 LYS A O 1
ATOM 1719 N N . HIS A 1 211 ? 48.049 -2.932 -10.103 1.00 57.78 211 HIS A N 1
ATOM 1720 C CA . HIS A 1 211 ? 48.539 -1.736 -10.796 1.00 57.78 211 HIS A CA 1
ATOM 1721 C C . HIS A 1 211 ? 49.550 -0.909 -9.987 1.00 57.78 211 HIS A C 1
ATOM 1723 O O . HIS A 1 211 ? 50.399 -0.262 -10.595 1.00 57.78 211 HIS A O 1
ATOM 1729 N N . LEU A 1 212 ? 49.532 -0.962 -8.649 1.00 52.19 212 LEU A N 1
ATOM 1730 C CA . LEU A 1 212 ? 50.565 -0.322 -7.819 1.00 52.19 212 LEU A CA 1
ATOM 1731 C C . LEU A 1 212 ? 51.926 -1.045 -7.853 1.00 52.19 212 LEU A C 1
ATOM 1733 O O . LEU A 1 212 ? 52.929 -0.437 -7.507 1.00 52.19 212 LEU A O 1
ATOM 1737 N N . VAL A 1 213 ? 51.974 -2.319 -8.259 1.00 49.25 213 VAL A N 1
ATOM 1738 C CA . VAL A 1 213 ? 53.213 -3.128 -8.321 1.00 49.25 213 VAL A CA 1
ATOM 1739 C C . VAL A 1 213 ? 53.910 -3.022 -9.695 1.00 49.25 213 VAL A C 1
ATOM 1741 O O . VAL A 1 213 ? 54.967 -3.610 -9.904 1.00 49.25 213 VAL A O 1
ATOM 1744 N N . CYS A 1 214 ? 53.359 -2.248 -10.637 1.00 48.31 214 CYS A N 1
ATOM 1745 C CA . CYS A 1 214 ? 53.936 -2.030 -11.971 1.00 48.31 214 CYS A CA 1
ATOM 1746 C C . CYS A 1 214 ? 54.610 -0.654 -12.168 1.00 48.31 214 CYS A C 1
ATOM 1748 O O . CYS A 1 214 ? 54.743 -0.218 -13.311 1.00 48.31 214 CYS A O 1
ATOM 1750 N N . PHE A 1 215 ? 55.061 0.005 -11.095 1.00 42.06 215 PHE A N 1
ATOM 1751 C CA . PHE A 1 215 ? 55.951 1.173 -11.155 1.00 42.06 215 PHE A CA 1
ATOM 1752 C C . PHE A 1 215 ? 57.214 0.949 -10.326 1.00 42.06 215 PHE A C 1
ATOM 1754 O O . PHE A 1 215 ? 57.087 0.413 -9.203 1.00 42.06 215 PHE A O 1
#

Foldseek 3Di:
DVLVQQVDPDPQGWQKAKAAFDQLQPHQVLSVQVCCVQQVNPVVDDPVVVVVLVDDPRQQRRKIWIGGNQAIEIEHEPSNCVVCCVRPVPPGRYHYQYDDPVQVVPVVSVVLSSLLSVQVSCVPTQEYEYSRDDPPGDDDDDVVSSQPRNSQVSLCDPPRHVHDHNCVRHPYDYCNVVVVVVVPPDDPSNVVVVVVVVVVVVVVVVVVVVVVVPD

Radius of gyration: 19.83 Å; chains: 1; bounding box: 76×31×44 Å